Protein AF-A0A838HNN1-F1 (afdb_monomer)

Solvent-accessible surface area (backbone atoms only — not comparable to full-atom values): 10872 Å² total; per-residue (Å²): 133,60,73,71,60,55,55,50,58,37,52,76,68,73,47,54,69,66,61,51,51,54,50,59,73,65,53,73,76,80,83,63,81,79,74,49,72,67,56,38,53,53,33,47,74,72,73,37,69,73,83,66,78,64,89,65,55,69,67,56,55,51,50,52,51,53,50,56,58,68,49,31,35,44,51,61,58,50,13,63,74,69,76,46,59,46,69,61,48,53,56,26,51,43,76,86,73,20,40,46,71,47,32,62,44,88,68,82,71,82,41,55,36,25,58,42,63,43,59,78,67,54,40,56,79,36,69,64,47,20,52,53,54,54,52,37,68,58,37,73,83,54,57,50,69,58,53,50,45,63,34,61,45,62,29,79,93,55,81,55,37,19,54,56,56,42,48,69,76,67,63,46,55,70,60,53,50,56,50,34,39,75,72,66,44,30,133

Sequence (187 aa):
MRTVEFEKLVSERGIDLGELAEALERVPPRSAARLSDRERSVLRRMGIDPDGRSDVPVSAGIARRAQLEADCLSVNEVADLLGRDPSRIRQRLGGLQRSLLGWHRQAGAREWLLPRFQFDLGLHDAPEWARLLRALPHADDTSPAALVRWLTDPQTHLDGRSRAEVLVIDDELDALLAEAATFGMVP

Mean predicted aligned error: 12.1 Å

Secondary structure (DSSP, 8-state):
--HHHHHHHHHHTT--HHHHHHHHHHSPPP---PPPHHHHHHHHHTT--TT----S-HHHHHHHHHHHHHTEE-HHHHHHHHT--HHHHHHHHSSTT--S--EE-SSSS--EEEETHHHHTSGGG-HHHHHHHHHSPPGGGS-HHHHHHHHHS--GGGTT--HHHHHHHT--HHHHHHHHHHTT---

Radius of gyration: 19.41 Å; Cα contacts (8 Å, |Δi|>4): 172; chains: 1; bounding box: 45×44×43 Å

Foldseek 3Di:
DPPVVVVVVCVVVVHDPVVVVVVVVPPPPDDPDPDDPVRCVVCVVVVHHSVPPPPDDVVVVVVLVVVQQVQWDFLVRVCVVVVHDSVVSVVQLDDLQHQFAWAFDPDDDRTITGGNVCVVLVVSPDPLSSVLVSQFDRCHVDPVSVVVCQQAAQDVVVVRGGVVNCCSPPVCSVVVSVVCVVVVRGD

pLDDT: mean 82.59, std 13.67, range [43.97, 98.31]

Structure (mmCIF, N/CA/C/O backbone):
data_AF-A0A838HNN1-F1
#
_entry.id   AF-A0A838HNN1-F1
#
loop_
_atom_site.group_PDB
_atom_site.id
_atom_site.type_symbol
_atom_site.label_atom_id
_atom_site.label_alt_id
_atom_site.label_comp_id
_atom_site.label_asym_id
_atom_site.label_entity_id
_atom_site.label_seq_id
_atom_site.pdbx_PDB_ins_code
_atom_site.Cartn_x
_atom_site.Cartn_y
_atom_site.Cartn_z
_atom_site.occupancy
_atom_site.B_iso_or_equiv
_atom_site.auth_seq_id
_atom_site.auth_comp_id
_atom_site.auth_asym_id
_atom_site.auth_atom_id
_atom_site.pdbx_PDB_model_num
ATOM 1 N N . MET A 1 1 ? -14.145 2.580 -19.490 1.00 49.75 1 MET A N 1
ATOM 2 C CA . MET A 1 1 ? -14.813 3.883 -19.679 1.00 49.75 1 MET A CA 1
ATOM 3 C C . MET A 1 1 ? -14.820 4.176 -21.169 1.00 49.75 1 MET A C 1
ATOM 5 O O . MET A 1 1 ? -13.749 4.198 -21.766 1.00 49.75 1 MET A O 1
ATOM 9 N N . ARG A 1 2 ? -15.994 4.224 -21.806 1.00 47.25 2 ARG A N 1
ATOM 10 C CA . ARG A 1 2 ? -16.089 4.458 -23.261 1.00 47.25 2 ARG A CA 1
ATOM 11 C C . ARG A 1 2 ? -15.765 5.936 -23.523 1.00 47.25 2 ARG A C 1
ATOM 13 O O . ARG A 1 2 ? -16.169 6.767 -22.723 1.00 47.25 2 ARG A O 1
ATOM 20 N N . THR A 1 3 ? -15.063 6.262 -24.610 1.00 52.66 3 THR A N 1
ATOM 21 C CA . THR A 1 3 ? -14.608 7.625 -24.987 1.00 52.66 3 THR A CA 1
ATOM 22 C C . THR A 1 3 ? -15.692 8.703 -24.828 1.00 52.66 3 THR A C 1
ATOM 24 O O . THR A 1 3 ? -15.414 9.807 -24.374 1.00 52.66 3 THR A O 1
ATOM 27 N N . VAL A 1 4 ? -16.947 8.320 -25.070 1.00 54.91 4 VAL A N 1
ATOM 28 C CA . VAL A 1 4 ? -18.149 9.155 -24.946 1.00 54.91 4 VAL A CA 1
ATOM 29 C C . VAL A 1 4 ? -18.428 9.636 -23.509 1.00 54.91 4 VAL A C 1
ATOM 31 O O . VAL A 1 4 ? -18.935 10.736 -23.316 1.00 54.91 4 VAL A O 1
ATOM 34 N N . GLU A 1 5 ? -18.094 8.852 -22.477 1.00 63.22 5 GLU A N 1
ATOM 35 C CA . GLU A 1 5 ? -18.274 9.274 -21.075 1.00 63.22 5 GLU A CA 1
ATOM 36 C C . GLU A 1 5 ? -17.239 10.313 -20.647 1.00 63.22 5 GLU A C 1
ATOM 38 O O . GLU A 1 5 ? -17.551 11.199 -19.858 1.00 63.22 5 GLU A O 1
ATOM 43 N N . PHE A 1 6 ? -16.018 10.223 -21.178 1.00 60.75 6 PHE A N 1
ATOM 44 C CA . PHE A 1 6 ? -14.950 11.164 -20.856 1.00 60.75 6 PHE A CA 1
ATOM 45 C C . PHE A 1 6 ? -15.212 12.536 -21.485 1.00 60.75 6 PHE A C 1
ATOM 47 O O . PHE A 1 6 ? -15.120 13.546 -20.794 1.00 60.75 6 PHE A O 1
ATOM 54 N N . GLU A 1 7 ? -15.627 12.575 -22.756 1.00 62.94 7 GLU A N 1
ATOM 55 C CA . GLU A 1 7 ? -16.015 13.820 -23.436 1.00 62.94 7 GLU A CA 1
ATOM 56 C C . GLU A 1 7 ? -17.158 14.530 -22.710 1.00 62.94 7 GLU A C 1
ATOM 58 O O . GLU A 1 7 ? -17.098 15.737 -22.477 1.00 62.94 7 GLU A O 1
ATOM 63 N N . LYS A 1 8 ? -18.167 13.770 -22.269 1.00 68.38 8 LYS A N 1
ATOM 64 C CA . LYS A 1 8 ? -19.297 14.321 -21.521 1.00 68.38 8 LYS A CA 1
ATOM 65 C C . LYS A 1 8 ? -18.856 14.947 -20.193 1.00 68.38 8 LYS A C 1
ATOM 67 O O . LYS A 1 8 ? -19.265 16.058 -19.876 1.00 68.38 8 LYS A O 1
ATOM 72 N N . LEU A 1 9 ? -17.979 14.269 -19.454 1.00 65.00 9 LEU A N 1
ATOM 73 C CA . LEU A 1 9 ? -17.514 14.697 -18.131 1.00 65.00 9 LEU A CA 1
ATOM 74 C C . LEU A 1 9 ? -16.592 15.927 -18.197 1.00 65.00 9 LEU A C 1
ATOM 76 O O . LEU A 1 9 ? -16.614 16.774 -17.304 1.00 65.00 9 LEU A O 1
ATOM 80 N N . VAL A 1 10 ? -15.810 16.046 -19.272 1.00 65.75 10 VAL A N 1
ATOM 81 C CA . VAL A 1 10 ? -14.956 17.211 -19.546 1.00 65.75 10 VAL A CA 1
ATOM 82 C C . VAL A 1 10 ? -15.802 18.418 -19.973 1.00 65.75 10 VAL A C 1
ATOM 84 O O . VAL A 1 10 ? -15.614 19.517 -19.446 1.00 65.75 10 VAL A O 1
ATOM 87 N N . SER A 1 11 ? -16.816 18.196 -20.815 1.00 69.62 11 SER A N 1
ATOM 88 C CA . SER A 1 11 ? -17.744 19.246 -21.247 1.00 69.62 11 SER A CA 1
ATOM 89 C C . SER A 1 11 ? -18.625 19.767 -20.100 1.00 69.62 11 SER A C 1
ATOM 91 O O . SER A 1 11 ? -18.821 20.974 -19.979 1.00 69.62 11 SER A O 1
ATOM 93 N N . GLU A 1 12 ? -19.101 18.892 -19.205 1.00 77.81 12 GLU A N 1
ATOM 94 C CA . GLU A 1 12 ? -19.878 19.263 -18.006 1.00 77.81 12 GLU A CA 1
ATOM 95 C C . GLU A 1 12 ? -19.076 20.121 -17.011 1.00 77.81 12 GLU A C 1
ATOM 97 O O . GLU A 1 12 ? -19.650 20.885 -16.234 1.00 77.81 12 GLU A O 1
ATOM 102 N N . ARG A 1 13 ? -17.743 20.020 -17.038 1.00 74.06 13 ARG A N 1
ATOM 103 C CA . ARG A 1 13 ? -16.825 20.821 -16.215 1.00 74.06 13 ARG A CA 1
ATOM 104 C C . ARG A 1 13 ? -16.434 22.149 -16.875 1.00 74.06 13 ARG A C 1
ATOM 106 O O . ARG A 1 13 ? -15.673 22.899 -16.270 1.00 74.06 13 ARG A O 1
ATOM 113 N N . GLY A 1 14 ? -16.939 22.435 -18.081 1.00 76.19 14 GLY A N 1
ATOM 114 C CA . GLY A 1 14 ? -16.612 23.640 -18.848 1.00 76.19 14 GLY A CA 1
ATOM 115 C C . GLY A 1 14 ? -15.161 23.688 -19.329 1.00 76.19 14 GLY A C 1
ATOM 116 O O . GLY A 1 14 ? -14.639 24.772 -19.566 1.00 76.19 14 GLY A O 1
ATOM 117 N N . ILE A 1 15 ? -14.496 22.534 -19.417 1.00 71.31 15 ILE A N 1
ATOM 118 C CA . ILE A 1 15 ? -13.106 22.431 -19.859 1.00 71.31 15 ILE A CA 1
ATOM 119 C C . ILE A 1 15 ? -13.126 22.110 -21.353 1.00 71.31 15 ILE A C 1
ATOM 121 O O . ILE A 1 15 ? -13.696 21.100 -21.761 1.00 71.31 15 ILE A O 1
ATOM 125 N N . ASP A 1 16 ? -12.508 22.959 -22.169 1.00 81.38 16 ASP A N 1
ATOM 126 C CA . ASP A 1 16 ? -12.320 22.678 -23.589 1.00 81.38 16 ASP A CA 1
ATOM 127 C C . ASP A 1 16 ? -11.203 21.635 -23.774 1.00 81.38 16 ASP A C 1
ATOM 129 O O . ASP A 1 16 ? -10.108 21.758 -23.221 1.00 81.38 16 ASP A O 1
ATOM 133 N N . LEU A 1 17 ? -11.490 20.566 -24.523 1.00 67.12 17 LEU A N 1
ATOM 134 C CA . LEU A 1 17 ? -10.541 19.468 -24.745 1.00 67.12 17 LEU A CA 1
ATOM 135 C C . LEU A 1 17 ? -9.323 19.905 -25.571 1.00 67.12 17 LEU A C 1
ATOM 137 O O . LEU A 1 17 ? -8.238 19.355 -25.374 1.00 67.12 17 LEU A O 1
ATOM 141 N N . GLY A 1 18 ? -9.492 20.880 -26.466 1.00 70.25 18 GLY A N 1
ATOM 142 C CA . GLY A 1 18 ? -8.410 21.471 -27.246 1.00 70.25 18 GLY A CA 1
ATOM 143 C C . GLY A 1 18 ? -7.497 22.330 -26.376 1.00 70.25 18 GLY A C 1
ATOM 144 O O . GLY A 1 18 ? -6.283 22.137 -26.393 1.00 70.25 18 GLY A O 1
ATOM 145 N N . GLU A 1 19 ? -8.065 23.198 -25.536 1.00 69.38 19 GLU A N 1
ATOM 146 C CA . GLU A 1 19 ? -7.290 23.993 -24.573 1.00 69.38 19 GLU A CA 1
ATOM 147 C C . GLU A 1 19 ? -6.585 23.118 -23.534 1.00 69.38 19 GLU A C 1
ATOM 149 O O . GLU A 1 19 ? -5.447 23.400 -23.162 1.00 69.38 19 GLU A O 1
ATOM 154 N N . LEU A 1 20 ? -7.219 22.032 -23.078 1.00 70.00 20 LEU A N 1
ATOM 155 C CA . LEU A 1 20 ? -6.603 21.087 -22.147 1.00 70.00 20 LEU A CA 1
ATOM 156 C C . LEU A 1 20 ? -5.414 20.359 -22.785 1.00 70.00 20 LEU A C 1
ATOM 158 O O . LEU A 1 20 ? -4.383 20.192 -22.132 1.00 70.00 20 LEU A O 1
ATOM 162 N N . ALA A 1 21 ? -5.539 19.940 -24.047 1.00 69.81 21 ALA A N 1
ATOM 163 C CA . ALA A 1 21 ? -4.444 19.321 -24.787 1.00 69.81 21 ALA A CA 1
ATOM 164 C C . ALA A 1 21 ? -3.280 20.305 -24.982 1.00 69.81 21 ALA A C 1
ATOM 166 O O . ALA A 1 21 ? -2.143 19.976 -24.642 1.00 69.81 21 ALA A O 1
ATOM 167 N N . GLU A 1 22 ? -3.562 21.539 -25.413 1.00 69.75 22 GLU A N 1
ATOM 168 C CA . GLU A 1 22 ? -2.542 22.588 -25.536 1.00 69.75 22 GLU A CA 1
ATOM 169 C C . GLU A 1 22 ? -1.889 22.933 -24.192 1.00 69.75 22 GLU A C 1
ATOM 171 O O . GLU A 1 22 ? -0.681 23.167 -24.119 1.00 69.75 22 GLU A O 1
ATOM 176 N N . ALA A 1 23 ? -2.668 22.974 -23.110 1.00 71.44 23 ALA A N 1
ATOM 177 C CA . ALA A 1 23 ? -2.150 23.238 -21.776 1.00 71.44 23 ALA A CA 1
ATOM 178 C C . ALA A 1 23 ? -1.203 22.122 -21.324 1.00 71.44 23 ALA A C 1
ATOM 180 O O . ALA A 1 23 ? -0.127 22.424 -20.813 1.00 71.44 23 ALA A O 1
ATOM 181 N N . LEU A 1 24 ? -1.562 20.853 -21.555 1.00 69.50 24 LEU A N 1
ATOM 182 C CA . LEU A 1 24 ? -0.729 19.693 -21.224 1.00 69.50 24 LEU A CA 1
ATOM 183 C C . LEU A 1 24 ? 0.568 19.650 -22.042 1.00 69.50 24 LEU A C 1
ATOM 185 O O . LEU A 1 24 ? 1.613 19.330 -21.479 1.00 69.50 24 LEU A O 1
ATOM 189 N N . GLU A 1 25 ? 0.535 20.027 -23.321 1.00 68.25 25 GLU A N 1
ATOM 190 C CA . GLU A 1 25 ? 1.741 20.141 -24.157 1.00 68.25 25 GLU A CA 1
ATOM 191 C C . GLU A 1 25 ? 2.688 21.260 -23.695 1.00 68.25 25 GLU A C 1
ATOM 193 O O . GLU A 1 25 ? 3.903 21.176 -23.888 1.00 68.25 25 GLU A O 1
ATOM 198 N N . ARG A 1 26 ? 2.149 22.304 -23.053 1.00 65.25 26 ARG A N 1
ATOM 199 C CA . ARG A 1 26 ? 2.921 23.436 -22.519 1.00 65.25 26 ARG A CA 1
ATOM 200 C C . ARG A 1 26 ? 3.463 23.203 -21.110 1.00 65.25 26 ARG A C 1
ATOM 202 O O . ARG A 1 26 ? 4.305 23.990 -20.676 1.00 65.25 26 ARG A O 1
ATOM 209 N N . VAL A 1 27 ? 3.021 22.167 -20.388 1.00 59.75 27 VAL A N 1
ATOM 210 C CA . VAL A 1 27 ? 3.594 21.830 -19.076 1.00 59.75 27 VAL A CA 1
ATOM 211 C C . VAL A 1 27 ? 4.997 21.257 -19.298 1.00 59.75 27 VAL A C 1
ATOM 213 O O . VAL A 1 27 ? 5.125 20.151 -19.828 1.00 59.75 27 VAL A O 1
ATOM 216 N N . PRO A 1 28 ? 6.075 21.958 -18.896 1.00 49.16 28 PRO A N 1
ATOM 217 C CA . PRO A 1 28 ? 7.411 21.408 -19.036 1.00 49.16 28 PRO A CA 1
ATOM 218 C C . PRO A 1 28 ? 7.510 20.135 -18.183 1.00 49.16 28 PRO A C 1
ATOM 220 O O . PRO A 1 28 ? 7.084 20.149 -17.021 1.00 49.16 28 PRO A O 1
ATOM 223 N N . PRO A 1 29 ? 8.077 19.034 -18.710 1.00 53.88 29 PRO A N 1
ATOM 224 C CA . PRO A 1 29 ? 8.292 17.842 -17.908 1.00 53.88 29 PRO A CA 1
ATOM 225 C C . PRO A 1 29 ? 9.132 18.224 -16.687 1.00 53.88 29 PRO A C 1
ATOM 227 O O . PRO A 1 29 ? 10.173 18.877 -16.808 1.00 53.88 29 PRO A O 1
ATOM 230 N N . ARG A 1 30 ? 8.646 17.853 -15.497 1.00 46.94 30 ARG A N 1
ATOM 231 C CA . ARG A 1 30 ? 9.324 18.111 -14.222 1.00 46.94 30 ARG A CA 1
ATOM 232 C C . ARG A 1 30 ? 10.746 17.563 -14.341 1.00 46.94 30 ARG A C 1
ATOM 234 O O . ARG A 1 30 ? 10.915 16.381 -14.631 1.00 46.94 30 ARG A O 1
ATOM 241 N N . SER A 1 31 ? 11.756 18.423 -14.193 1.00 43.97 31 SER A N 1
ATOM 242 C CA . SER A 1 31 ? 13.146 18.065 -14.485 1.00 43.97 31 SER A CA 1
ATOM 243 C C . SER A 1 31 ? 13.690 17.075 -13.450 1.00 43.97 31 SER A C 1
ATOM 245 O O . SER A 1 31 ? 14.358 17.460 -12.491 1.00 43.97 31 SER A O 1
ATOM 247 N N . ALA A 1 32 ? 13.434 15.785 -13.650 1.00 47.44 32 ALA A N 1
ATOM 248 C CA . ALA A 1 32 ? 14.408 14.775 -13.271 1.00 47.44 32 ALA A CA 1
ATOM 249 C C . ALA A 1 32 ? 15.689 15.085 -14.063 1.00 47.44 32 ALA A C 1
ATOM 251 O O . ALA A 1 32 ? 15.605 15.503 -15.223 1.00 47.44 32 ALA A O 1
ATOM 252 N N . ALA A 1 33 ? 16.858 14.984 -13.428 1.00 53.16 33 ALA A N 1
ATOM 253 C CA . ALA A 1 33 ? 18.143 15.253 -14.067 1.00 53.16 33 ALA A CA 1
ATOM 254 C C . ALA A 1 33 ? 18.176 14.624 -15.472 1.00 53.16 33 ALA A C 1
ATOM 256 O O . ALA A 1 33 ? 17.851 13.448 -15.638 1.00 53.16 33 ALA A O 1
ATOM 257 N N . ARG A 1 34 ? 18.477 15.429 -16.501 1.00 65.56 34 ARG A N 1
ATOM 258 C CA . ARG A 1 34 ? 18.492 14.939 -17.884 1.00 65.56 34 ARG A CA 1
ATOM 259 C C . ARG A 1 34 ? 19.525 13.820 -17.970 1.00 65.56 34 ARG A C 1
ATOM 261 O O . ARG A 1 34 ? 20.707 14.084 -17.778 1.00 65.56 34 ARG A O 1
ATOM 268 N N . LEU A 1 35 ? 19.064 12.610 -18.278 1.00 71.94 35 LEU A N 1
ATOM 269 C CA . LEU A 1 35 ? 19.927 11.463 -18.546 1.00 71.94 35 LEU A CA 1
ATOM 270 C C . LEU A 1 35 ? 21.004 11.862 -19.565 1.00 71.94 35 LEU A C 1
ATOM 272 O O . LEU A 1 35 ? 20.708 12.497 -20.584 1.00 71.94 35 LEU A O 1
ATOM 276 N N . SER A 1 36 ? 22.247 11.491 -19.287 1.00 81.00 36 SER A N 1
ATOM 277 C CA . SER A 1 36 ? 23.351 11.569 -20.237 1.00 81.00 36 SER A CA 1
ATOM 278 C C . SER A 1 36 ? 23.125 10.603 -21.403 1.00 81.00 36 SER A C 1
ATOM 280 O O . SER A 1 36 ? 22.405 9.607 -21.291 1.00 81.00 36 SER A O 1
ATOM 282 N N . ASP A 1 37 ? 23.782 10.842 -22.536 1.00 80.31 37 ASP A N 1
ATOM 283 C CA . ASP A 1 37 ? 23.651 9.966 -23.711 1.00 80.31 37 ASP A CA 1
ATOM 284 C C . ASP A 1 37 ? 24.131 8.538 -23.434 1.00 80.31 37 ASP A C 1
ATOM 286 O O . ASP A 1 37 ? 23.604 7.568 -23.987 1.00 80.31 37 ASP A O 1
ATOM 290 N N . ARG A 1 38 ? 25.082 8.394 -22.504 1.00 75.06 38 ARG A N 1
ATOM 291 C CA . ARG A 1 38 ? 25.539 7.095 -22.014 1.00 75.06 38 ARG A CA 1
ATOM 292 C C . ARG A 1 38 ? 24.432 6.361 -21.256 1.00 75.06 38 ARG A C 1
ATOM 294 O O . ARG A 1 38 ? 24.201 5.188 -21.543 1.00 75.06 38 ARG A O 1
ATOM 301 N N . GLU A 1 39 ? 23.740 7.032 -20.338 1.00 77.44 39 GLU A N 1
ATOM 302 C CA . GLU A 1 39 ? 22.622 6.451 -19.578 1.00 77.44 39 GLU A CA 1
ATOM 303 C C . GLU A 1 39 ? 21.451 6.093 -20.499 1.00 77.44 39 GLU A C 1
ATOM 305 O O . GLU A 1 39 ? 20.929 4.982 -20.419 1.00 77.44 39 GLU A O 1
ATOM 310 N N . ARG A 1 40 ? 21.114 6.962 -21.465 1.00 83.81 40 ARG A N 1
ATOM 311 C CA . ARG A 1 40 ? 20.104 6.660 -22.496 1.00 83.81 40 ARG A CA 1
ATOM 312 C C . ARG A 1 40 ? 20.448 5.404 -23.296 1.00 83.81 40 ARG A C 1
ATOM 314 O O . ARG A 1 40 ? 19.590 4.554 -23.511 1.00 83.81 40 ARG A O 1
ATOM 321 N N . SER A 1 41 ? 21.701 5.272 -23.736 1.00 76.19 41 SER A N 1
ATOM 322 C CA . SER A 1 41 ? 22.178 4.094 -24.476 1.00 76.19 41 SER A CA 1
ATOM 323 C C . SER A 1 41 ? 22.065 2.811 -23.647 1.00 76.19 41 SER A C 1
ATOM 325 O O . SER A 1 41 ? 21.692 1.763 -24.174 1.00 76.19 41 SER A O 1
ATOM 327 N N . VAL A 1 42 ? 22.399 2.881 -22.356 1.00 83.94 42 VAL A N 1
ATOM 328 C CA . VAL A 1 42 ? 22.310 1.739 -21.437 1.00 83.94 42 VAL A CA 1
ATOM 329 C C . VAL A 1 42 ? 20.854 1.309 -21.254 1.00 83.94 42 VAL A C 1
ATOM 331 O O . VAL A 1 42 ? 20.554 0.131 -21.433 1.00 83.94 42 VAL A O 1
ATOM 334 N N . LEU A 1 43 ? 19.942 2.253 -21.012 1.00 78.81 43 LEU A N 1
ATOM 335 C CA . LEU A 1 43 ? 18.509 1.974 -20.883 1.00 78.81 43 LEU A CA 1
ATOM 336 C C . LEU A 1 43 ? 17.925 1.351 -22.158 1.00 78.81 43 LEU A C 1
ATOM 338 O O . LEU A 1 43 ? 17.313 0.288 -22.080 1.00 78.81 43 LEU A O 1
ATOM 342 N N . ARG A 1 44 ? 18.221 1.913 -23.340 1.00 81.50 44 ARG A N 1
ATOM 343 C CA . ARG A 1 44 ? 17.766 1.350 -24.627 1.00 81.50 44 ARG A CA 1
ATOM 344 C C . ARG A 1 44 ? 18.263 -0.076 -24.849 1.00 81.50 44 ARG A C 1
ATOM 346 O O . ARG A 1 44 ? 17.520 -0.916 -25.344 1.00 81.50 44 ARG A O 1
ATOM 353 N N . ARG A 1 45 ? 19.506 -0.373 -24.459 1.00 72.75 45 ARG A N 1
ATOM 354 C CA . ARG A 1 45 ? 20.076 -1.729 -24.550 1.00 72.75 45 ARG A CA 1
ATOM 355 C C . ARG A 1 45 ? 19.365 -2.726 -23.636 1.00 72.75 45 ARG A C 1
ATOM 357 O O . ARG A 1 45 ? 19.306 -3.903 -23.963 1.00 72.75 45 ARG A O 1
ATOM 364 N N . MET A 1 46 ? 18.824 -2.247 -22.520 1.00 69.31 46 MET A N 1
ATOM 365 C CA . MET A 1 46 ? 17.990 -3.024 -21.601 1.00 69.31 46 MET A CA 1
ATOM 366 C C . MET A 1 46 ? 16.508 -3.035 -22.013 1.00 69.31 46 MET A C 1
ATOM 368 O O . MET A 1 46 ? 15.675 -3.535 -21.266 1.00 69.31 46 MET A O 1
ATOM 372 N N . GLY A 1 47 ? 16.167 -2.492 -23.189 1.00 62.34 47 GLY A N 1
ATOM 373 C CA . GLY A 1 47 ? 14.791 -2.417 -23.684 1.00 62.34 47 GLY A CA 1
ATOM 374 C C . GLY A 1 47 ? 13.923 -1.374 -22.974 1.00 62.34 47 GLY A C 1
ATOM 375 O O . GLY A 1 47 ? 12.707 -1.391 -23.131 1.00 62.34 47 GLY A O 1
ATOM 376 N N . ILE A 1 48 ? 14.524 -0.474 -22.194 1.00 68.25 48 ILE A N 1
ATOM 377 C CA . ILE A 1 48 ? 13.832 0.608 -21.491 1.00 68.25 48 ILE A CA 1
ATOM 378 C C . ILE A 1 48 ? 13.903 1.861 -22.365 1.00 68.25 48 ILE A C 1
ATOM 380 O O . ILE A 1 48 ? 15.001 2.307 -22.701 1.00 68.25 48 ILE A O 1
ATOM 384 N N . ASP A 1 49 ? 12.754 2.441 -22.721 1.00 74.94 49 ASP A N 1
ATOM 385 C CA . ASP A 1 49 ? 12.710 3.714 -23.445 1.00 74.94 49 ASP A CA 1
ATOM 386 C C . ASP A 1 49 ? 13.064 4.885 -22.504 1.00 74.94 49 ASP A C 1
ATOM 388 O O . ASP A 1 49 ? 12.270 5.225 -21.622 1.00 74.94 49 ASP A O 1
ATOM 392 N N . PRO A 1 50 ? 14.242 5.523 -22.662 1.00 67.12 50 PRO A N 1
ATOM 393 C CA . PRO A 1 50 ? 14.667 6.618 -21.795 1.00 67.12 50 PRO A CA 1
ATOM 394 C C . PRO A 1 50 ? 13.884 7.913 -22.034 1.00 67.12 50 PRO A C 1
ATOM 396 O O . PRO A 1 50 ? 13.980 8.833 -21.223 1.00 67.12 50 PRO A O 1
ATOM 399 N N . ASP A 1 51 ? 13.149 8.003 -23.143 1.00 70.06 51 ASP A N 1
ATOM 400 C CA . ASP A 1 51 ? 12.378 9.183 -23.520 1.00 70.06 51 ASP A CA 1
ATOM 401 C C . ASP A 1 51 ? 10.917 9.087 -23.029 1.00 70.06 51 ASP A C 1
ATOM 403 O O . ASP A 1 51 ? 10.135 10.023 -23.205 1.00 70.06 51 ASP A O 1
ATOM 407 N N . GLY A 1 52 ? 10.565 7.985 -22.349 1.00 58.78 52 GLY A N 1
ATOM 408 C CA . GLY A 1 52 ? 9.294 7.810 -21.647 1.00 58.78 52 GLY A CA 1
ATOM 409 C C . GLY A 1 52 ? 8.071 7.820 -22.561 1.00 58.78 52 GLY A C 1
ATOM 410 O O . GLY A 1 52 ? 6.957 8.052 -22.080 1.00 58.78 52 GLY A O 1
ATOM 411 N N . ARG A 1 53 ? 8.248 7.581 -23.868 1.00 57.97 53 ARG A N 1
ATOM 412 C CA . ARG A 1 53 ? 7.134 7.433 -24.800 1.00 57.97 53 ARG A CA 1
ATOM 413 C C . ARG A 1 53 ? 6.502 6.080 -24.544 1.00 57.97 53 ARG A C 1
ATOM 415 O O . ARG A 1 53 ? 6.902 5.040 -25.048 1.00 57.97 53 ARG A O 1
ATOM 422 N N . SER A 1 54 ? 5.492 6.116 -23.695 1.00 58.66 54 SER A N 1
ATOM 423 C CA . SER A 1 54 ? 4.617 4.983 -23.491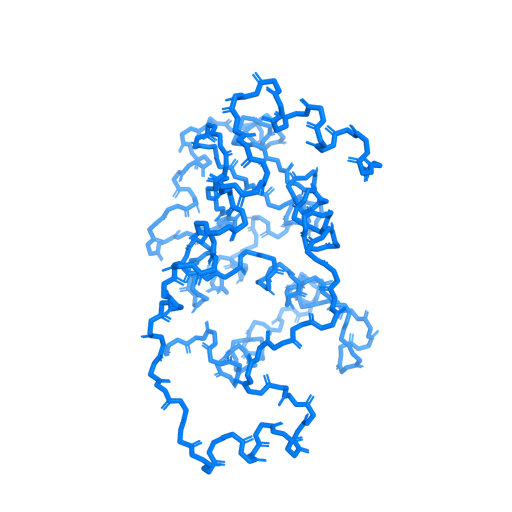 1.00 58.66 54 SER A CA 1
ATOM 424 C C . SER A 1 54 ? 3.721 4.823 -24.719 1.00 58.66 54 SER A C 1
ATOM 426 O O . SER A 1 54 ? 2.824 5.636 -24.931 1.00 58.66 54 SER A O 1
ATOM 428 N N . ASP A 1 55 ? 3.902 3.734 -25.467 1.00 62.84 55 ASP A N 1
ATOM 429 C CA . ASP A 1 55 ? 2.939 3.281 -26.486 1.00 62.84 55 ASP A CA 1
ATOM 430 C C . ASP A 1 55 ? 1.593 2.863 -25.860 1.00 62.84 55 ASP A C 1
ATOM 432 O O . ASP A 1 55 ? 0.598 2.649 -26.553 1.00 62.84 55 ASP A O 1
ATOM 436 N N . VAL A 1 56 ? 1.546 2.741 -24.526 1.00 60.28 56 VAL A N 1
ATOM 437 C CA . VAL A 1 56 ? 0.323 2.459 -23.775 1.00 60.28 56 VAL A CA 1
ATOM 438 C C . VAL A 1 56 ? -0.564 3.710 -23.772 1.00 60.28 56 VAL A C 1
ATOM 440 O O . VAL A 1 56 ? -0.133 4.751 -23.266 1.00 60.28 56 VAL A O 1
ATOM 443 N N . PRO A 1 57 ? -1.813 3.621 -24.269 1.00 70.12 57 PRO A N 1
ATOM 444 C CA . PRO A 1 57 ? -2.738 4.746 -24.271 1.00 70.12 57 PRO A CA 1
ATOM 445 C C . PRO A 1 57 ? -2.957 5.319 -22.866 1.00 70.12 57 PRO A C 1
ATOM 447 O O . PRO A 1 57 ? -3.106 4.571 -21.898 1.00 70.12 57 PRO A O 1
ATOM 450 N N . VAL A 1 58 ? -3.090 6.645 -22.756 1.00 71.06 58 VAL A N 1
ATOM 451 C CA . VAL A 1 58 ? -3.404 7.341 -21.489 1.00 71.06 58 VAL A CA 1
ATOM 452 C C . VAL A 1 58 ? -4.635 6.737 -20.798 1.00 71.06 58 VAL A C 1
ATOM 454 O O . VAL A 1 58 ? -4.662 6.581 -19.577 1.00 71.06 58 VAL A O 1
ATOM 457 N N . SER A 1 59 ? -5.631 6.313 -21.581 1.00 70.88 59 SER A N 1
ATOM 458 C CA . SER A 1 59 ? -6.842 5.646 -21.093 1.00 70.88 59 SER A CA 1
ATOM 459 C C . SER A 1 59 ? -6.561 4.354 -20.319 1.00 70.88 59 SER A C 1
ATOM 461 O O . SER A 1 59 ? -7.254 4.071 -19.342 1.00 70.88 59 SER A O 1
ATOM 463 N N . ALA A 1 60 ? -5.528 3.594 -20.689 1.00 71.69 60 ALA A N 1
ATOM 464 C CA . ALA A 1 60 ? -5.122 2.400 -19.956 1.00 71.69 60 ALA A CA 1
ATOM 465 C C . ALA A 1 60 ? -4.453 2.757 -18.617 1.00 71.69 60 ALA A C 1
ATOM 467 O O . ALA A 1 60 ? -4.684 2.074 -17.619 1.00 71.69 60 ALA A O 1
ATOM 468 N N . GLY A 1 61 ? -3.705 3.864 -18.555 1.00 72.50 61 GLY A N 1
ATOM 469 C CA . GLY A 1 61 ? -3.190 4.413 -17.297 1.00 72.50 61 GLY A CA 1
ATOM 470 C C . GLY A 1 61 ? -4.313 4.838 -16.343 1.00 72.50 61 GLY A C 1
ATOM 471 O O . GLY A 1 61 ? -4.299 4.466 -15.169 1.00 72.50 61 GLY A O 1
ATOM 472 N N . ILE A 1 62 ? -5.329 5.537 -16.862 1.00 77.81 62 ILE A N 1
ATOM 473 C CA . ILE A 1 62 ? -6.532 5.927 -16.105 1.00 77.81 62 ILE A CA 1
ATOM 474 C C . ILE A 1 62 ? -7.282 4.690 -15.601 1.00 77.81 62 ILE A C 1
ATOM 476 O O . ILE A 1 62 ? -7.640 4.627 -14.428 1.00 77.81 62 ILE A O 1
ATOM 480 N N . ALA A 1 63 ? -7.488 3.686 -16.458 1.00 79.62 63 ALA A N 1
ATOM 481 C CA . ALA A 1 63 ? -8.162 2.450 -16.070 1.00 79.62 63 ALA A CA 1
ATOM 482 C C . ALA A 1 63 ? -7.395 1.706 -14.965 1.00 79.62 63 ALA A C 1
ATOM 484 O O . ALA A 1 63 ? -7.997 1.268 -13.989 1.00 79.62 63 ALA A O 1
ATOM 485 N N . ARG A 1 64 ? -6.062 1.621 -15.070 1.00 79.81 64 ARG A N 1
ATOM 486 C CA . ARG A 1 64 ? -5.224 0.964 -14.057 1.00 79.81 64 ARG A CA 1
ATOM 487 C C . ARG A 1 64 ? -5.232 1.709 -12.725 1.00 79.81 64 ARG A C 1
ATOM 489 O O . ARG A 1 64 ? -5.268 1.081 -11.673 1.00 79.81 64 ARG A O 1
ATOM 496 N N . ARG A 1 65 ? -5.233 3.043 -12.769 1.00 83.25 65 ARG A N 1
ATOM 497 C CA . ARG A 1 65 ? -5.406 3.902 -11.593 1.00 83.25 65 ARG A CA 1
ATOM 498 C C . ARG A 1 65 ? -6.766 3.654 -10.935 1.00 83.25 65 ARG A C 1
ATOM 500 O O . ARG A 1 65 ? -6.806 3.439 -9.732 1.00 83.25 65 ARG A O 1
ATOM 507 N N . ALA A 1 66 ? -7.848 3.656 -11.711 1.00 86.62 66 ALA A N 1
ATOM 508 C CA . ALA A 1 66 ? -9.197 3.425 -11.198 1.00 86.62 66 ALA A CA 1
ATOM 509 C C . ALA A 1 66 ? -9.338 2.035 -10.562 1.00 86.62 66 ALA A C 1
ATOM 511 O O . ALA A 1 66 ? -9.912 1.924 -9.485 1.00 86.62 66 ALA A O 1
ATOM 512 N N . GLN A 1 67 ? -8.758 1.003 -11.185 1.00 89.19 67 GLN A N 1
ATOM 513 C CA . GLN A 1 67 ? -8.726 -0.346 -10.622 1.00 89.19 67 GLN A CA 1
ATOM 514 C C . GLN A 1 67 ? -7.979 -0.376 -9.284 1.00 89.19 67 GLN A C 1
ATOM 516 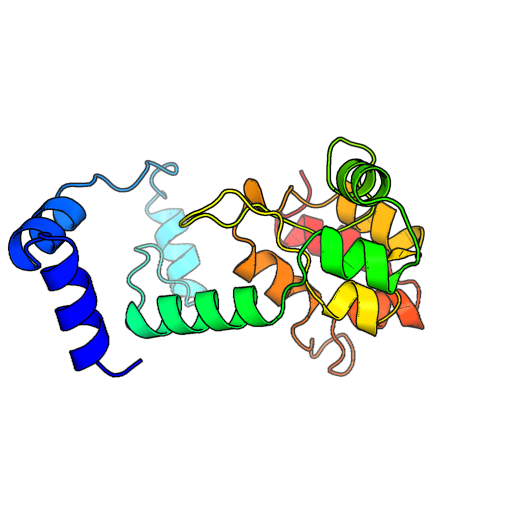O O . GLN A 1 67 ? -8.513 -0.866 -8.298 1.00 89.19 67 GLN A O 1
ATOM 521 N N . LEU A 1 68 ? -6.788 0.229 -9.221 1.00 90.88 68 LEU A N 1
ATOM 522 C CA . LEU A 1 68 ? -6.019 0.306 -7.979 1.00 90.88 68 LEU A CA 1
ATOM 523 C C . LEU A 1 68 ? -6.794 1.013 -6.858 1.00 90.88 68 LEU A C 1
ATOM 525 O O . LEU A 1 68 ? -6.739 0.580 -5.715 1.00 90.88 68 LEU A O 1
ATOM 529 N N . GLU A 1 69 ? -7.493 2.110 -7.164 1.00 92.62 69 GLU A N 1
ATOM 530 C CA . GLU A 1 69 ? -8.306 2.811 -6.165 1.00 92.62 69 GLU A CA 1
ATOM 531 C C . GLU A 1 69 ? -9.535 1.996 -5.734 1.00 92.62 69 GLU A C 1
ATOM 533 O O . GLU A 1 69 ? -9.916 2.075 -4.569 1.00 92.62 69 GLU A O 1
ATOM 538 N N . ALA A 1 70 ? -10.130 1.210 -6.636 1.00 92.62 70 ALA A N 1
ATOM 539 C CA . ALA A 1 70 ? -11.243 0.311 -6.324 1.00 92.62 70 ALA A CA 1
ATOM 540 C C . ALA A 1 70 ? -10.821 -0.866 -5.423 1.00 92.62 70 ALA A C 1
ATOM 542 O O . ALA A 1 70 ? -11.619 -1.338 -4.615 1.00 92.62 70 ALA A O 1
ATOM 543 N N . ASP A 1 71 ? -9.559 -1.291 -5.518 1.00 95.50 71 ASP A N 1
ATOM 544 C CA . ASP A 1 71 ? -8.966 -2.350 -4.693 1.00 95.50 71 ASP A CA 1
ATOM 545 C C . ASP A 1 71 ? -8.404 -1.826 -3.353 1.00 95.50 71 ASP A C 1
ATOM 547 O O . ASP A 1 71 ? -7.716 -2.542 -2.618 1.00 95.50 71 ASP A O 1
ATOM 551 N N . CYS A 1 72 ? -8.701 -0.572 -3.005 1.00 97.31 72 CYS A N 1
ATOM 552 C CA . CYS A 1 72 ? -8.355 0.035 -1.726 1.00 97.31 72 CYS A CA 1
ATOM 553 C C . CYS A 1 72 ? -9.570 0.144 -0.797 1.00 97.31 72 CYS A C 1
ATOM 555 O O . CYS A 1 72 ? -10.723 0.154 -1.220 1.00 97.31 72 CYS A O 1
ATOM 557 N N . LEU A 1 73 ? -9.280 0.257 0.494 1.00 98.06 73 LEU A N 1
ATOM 558 C CA . LEU A 1 73 ? -10.216 0.591 1.555 1.00 98.06 73 LEU A CA 1
ATOM 559 C C . LEU A 1 73 ? -9.909 1.995 2.085 1.00 98.06 73 LEU A C 1
ATOM 561 O O . LEU A 1 73 ? -8.753 2.430 2.123 1.00 98.06 73 LEU A O 1
ATOM 565 N N . SER A 1 74 ? -10.945 2.692 2.527 1.00 97.25 74 SER A N 1
ATOM 566 C CA . SER A 1 74 ? -10.841 3.919 3.309 1.00 97.25 74 SER A CA 1
ATOM 567 C C . SER A 1 74 ? -10.431 3.622 4.755 1.00 97.25 74 SER A C 1
ATOM 569 O O . SER A 1 74 ? -10.524 2.501 5.258 1.00 97.25 74 SER A O 1
ATOM 571 N N . VAL A 1 75 ? -10.020 4.663 5.481 1.00 97.62 75 VAL A N 1
ATOM 572 C CA . VAL A 1 75 ? -9.704 4.559 6.917 1.00 97.62 75 VAL A CA 1
ATOM 573 C C . VAL A 1 75 ? -10.888 4.050 7.741 1.00 97.62 75 VAL A C 1
ATOM 575 O O . VAL A 1 75 ? -10.668 3.312 8.696 1.00 97.62 75 VAL A O 1
ATOM 578 N N . ASN A 1 76 ? -12.115 4.453 7.402 1.00 97.56 76 ASN A N 1
ATOM 579 C CA . ASN A 1 76 ? -13.301 4.041 8.152 1.00 97.56 76 ASN A CA 1
ATOM 580 C C . ASN A 1 76 ? -13.627 2.568 7.887 1.00 97.56 76 ASN A C 1
ATOM 582 O O . ASN A 1 76 ? -13.849 1.828 8.834 1.00 97.56 76 ASN A O 1
ATOM 586 N N . GLU A 1 77 ? -13.540 2.115 6.634 1.00 98.31 77 GLU A N 1
ATOM 587 C CA . GLU A 1 77 ? -13.734 0.697 6.304 1.00 98.31 77 GLU A CA 1
ATOM 588 C C . GLU A 1 77 ? -12.700 -0.195 7.000 1.00 98.31 77 GLU A C 1
ATOM 590 O O . GLU A 1 77 ? -13.043 -1.255 7.512 1.00 98.31 77 GLU A O 1
ATOM 595 N N . VAL A 1 78 ? -11.439 0.243 7.080 1.00 98.25 78 VAL A N 1
ATOM 596 C CA . VAL A 1 78 ? -10.394 -0.491 7.813 1.00 98.25 78 VAL A CA 1
ATOM 597 C C . VAL A 1 78 ? -10.623 -0.449 9.324 1.00 98.25 78 VAL A C 1
ATOM 599 O O . VAL A 1 78 ? -10.375 -1.434 10.015 1.00 98.25 78 VAL A O 1
ATOM 602 N N . ALA A 1 79 ? -11.088 0.679 9.858 1.00 97.81 79 ALA A N 1
ATOM 603 C CA . ALA A 1 79 ? -11.437 0.811 11.269 1.00 97.81 79 ALA A CA 1
ATOM 604 C C . ALA A 1 79 ? -12.551 -0.174 11.657 1.00 97.81 79 ALA A C 1
ATOM 606 O O . ALA A 1 79 ? -12.396 -0.903 12.638 1.00 97.81 79 ALA A O 1
ATOM 607 N N . ASP A 1 80 ? -13.599 -0.261 10.839 1.00 98.12 80 ASP A N 1
ATOM 608 C CA . ASP A 1 80 ? -14.703 -1.202 11.019 1.00 98.12 80 ASP A CA 1
ATOM 609 C C . ASP A 1 80 ? -14.232 -2.654 10.863 1.00 98.12 80 ASP A C 1
ATOM 611 O O . ASP A 1 80 ? -14.519 -3.488 11.722 1.00 98.12 80 ASP A O 1
ATOM 615 N N . LEU A 1 81 ? -13.433 -2.944 9.827 1.00 97.50 81 LEU A N 1
ATOM 616 C CA . LEU A 1 81 ? -12.861 -4.271 9.572 1.00 97.50 81 LEU A CA 1
ATOM 617 C C . LEU A 1 81 ? -12.044 -4.793 10.763 1.00 97.50 81 LEU A C 1
ATOM 619 O O . LEU A 1 81 ? -12.120 -5.971 11.099 1.00 97.50 81 LEU A O 1
ATOM 623 N N . LEU A 1 82 ? -11.261 -3.920 11.401 1.00 96.19 82 LEU A N 1
ATOM 624 C CA . LEU A 1 82 ? -10.366 -4.288 12.501 1.00 96.19 82 LEU A CA 1
ATOM 625 C C . LEU A 1 82 ? -10.980 -4.066 13.894 1.00 96.19 82 LEU A C 1
ATOM 627 O O . LEU A 1 82 ? -10.321 -4.350 14.900 1.00 96.19 82 LEU A O 1
ATOM 631 N N . GLY A 1 83 ? -12.195 -3.514 13.983 1.00 96.56 83 GLY A N 1
ATOM 632 C CA . GLY A 1 83 ? -12.822 -3.124 15.250 1.00 96.56 83 GLY A CA 1
ATOM 633 C C . GLY A 1 83 ? -12.009 -2.079 16.028 1.00 96.56 83 GLY A C 1
ATOM 634 O O . GLY A 1 83 ? -11.847 -2.183 17.247 1.00 96.56 83 GLY A O 1
ATOM 635 N N . ARG A 1 84 ? -11.422 -1.098 15.332 1.00 95.81 84 ARG A N 1
ATOM 636 C CA . ARG A 1 84 ? -10.549 -0.057 15.904 1.00 95.81 84 ARG A CA 1
ATOM 637 C C . ARG A 1 84 ? -11.098 1.337 15.635 1.00 95.81 84 ARG A C 1
ATOM 639 O O . ARG A 1 84 ? -11.882 1.551 14.728 1.00 95.81 84 ARG A O 1
ATOM 646 N N . ASP A 1 85 ? -10.617 2.314 16.396 1.00 97.19 85 ASP A N 1
ATOM 647 C CA . ASP A 1 85 ? -10.936 3.717 16.134 1.00 97.19 85 ASP A CA 1
ATOM 648 C C . ASP A 1 85 ? -10.207 4.241 14.870 1.00 97.19 85 ASP A C 1
ATOM 650 O O . ASP A 1 85 ? -9.004 3.985 14.711 1.00 97.19 85 ASP A O 1
ATOM 654 N N . PRO A 1 86 ? -10.863 5.038 14.000 1.00 96.94 86 PRO A N 1
ATOM 655 C CA . PRO A 1 86 ? -10.243 5.634 12.813 1.00 96.94 86 PRO A CA 1
ATOM 656 C C . PRO A 1 86 ? -8.948 6.418 13.081 1.00 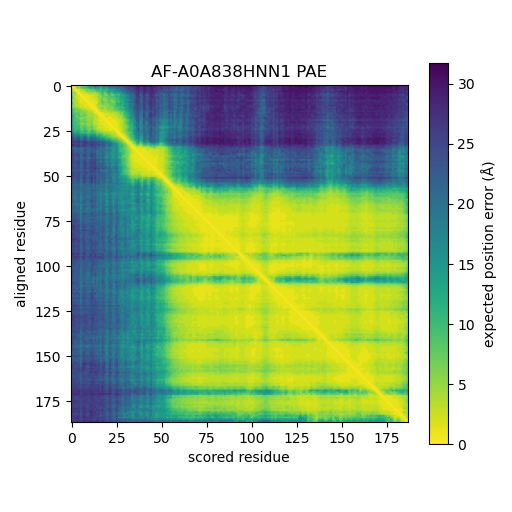96.94 86 PRO A C 1
ATOM 658 O O . PRO A 1 86 ? -8.053 6.460 12.234 1.00 96.94 86 PRO A O 1
ATOM 661 N N . SER A 1 87 ? -8.803 7.062 14.245 1.00 95.31 87 SER A N 1
ATOM 662 C CA . SER A 1 87 ? -7.567 7.764 14.620 1.00 95.31 87 SER A CA 1
ATOM 663 C C . SER A 1 87 ? -6.391 6.802 14.803 1.00 95.31 87 SER A C 1
ATOM 665 O O . SER A 1 87 ? -5.274 7.126 14.394 1.00 95.31 87 SER A O 1
ATOM 667 N N . ARG A 1 88 ? -6.636 5.592 15.327 1.00 94.69 88 ARG A N 1
ATOM 668 C CA . ARG A 1 88 ? -5.614 4.545 15.475 1.00 94.69 88 ARG A CA 1
ATOM 669 C C . ARG A 1 88 ? -5.140 4.041 14.119 1.00 94.69 88 ARG A C 1
ATOM 671 O O . ARG A 1 88 ? -3.944 3.830 13.948 1.00 94.69 88 ARG A O 1
ATOM 678 N N . ILE A 1 89 ? -6.041 3.918 13.144 1.00 96.88 89 ILE A N 1
ATOM 679 C CA . ILE A 1 89 ? -5.667 3.564 11.768 1.00 96.88 89 ILE A CA 1
ATOM 680 C C . ILE A 1 89 ? -4.777 4.654 11.158 1.00 96.88 89 ILE A C 1
ATOM 682 O O . ILE A 1 89 ? -3.698 4.353 10.653 1.00 96.88 89 ILE A O 1
ATOM 686 N N . ARG A 1 90 ? -5.154 5.936 11.286 1.00 94.81 90 ARG A N 1
ATOM 687 C CA . ARG A 1 90 ? -4.337 7.057 10.777 1.00 94.81 90 ARG A CA 1
ATOM 688 C C . ARG A 1 90 ? -2.941 7.111 11.400 1.00 94.81 90 ARG A C 1
ATOM 690 O O . ARG A 1 90 ? -1.975 7.377 10.690 1.00 94.81 90 ARG A O 1
ATOM 697 N N . GLN A 1 91 ? -2.814 6.814 12.694 1.00 94.25 91 GLN A N 1
ATOM 698 C CA . GLN A 1 91 ? -1.513 6.744 13.373 1.00 94.25 91 GLN A CA 1
ATOM 699 C C . GLN A 1 91 ? -0.586 5.677 12.774 1.00 94.25 91 GLN A C 1
ATOM 701 O O . GLN A 1 91 ? 0.624 5.872 12.764 1.00 94.25 91 GLN A O 1
ATOM 706 N N . ARG A 1 92 ? -1.134 4.576 12.244 1.00 95.81 92 ARG A N 1
ATOM 707 C CA . ARG A 1 92 ? -0.347 3.500 11.620 1.00 95.81 92 ARG A CA 1
ATOM 708 C C . ARG A 1 92 ? 0.106 3.813 10.189 1.00 95.81 92 ARG A C 1
ATOM 710 O O . ARG A 1 92 ? 1.000 3.130 9.697 1.00 95.81 92 ARG A O 1
ATOM 717 N N . LEU A 1 93 ? -0.484 4.814 9.533 1.00 94.38 93 LEU A N 1
ATOM 718 C CA . LEU A 1 93 ? -0.153 5.220 8.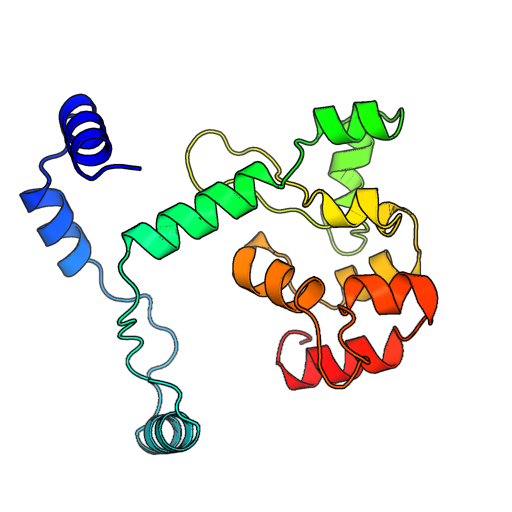157 1.00 94.38 93 LEU A CA 1
ATOM 719 C C . LEU A 1 93 ? 0.994 6.238 8.086 1.00 94.38 93 LEU A C 1
ATOM 721 O O . LEU A 1 93 ? 1.721 6.296 7.096 1.00 94.38 93 LEU A O 1
ATOM 725 N N . GLY A 1 94 ? 1.138 7.067 9.122 1.00 85.31 94 GLY A N 1
ATOM 726 C CA . GLY A 1 94 ? 2.059 8.201 9.130 1.00 85.31 94 GLY A CA 1
ATOM 727 C C . GLY A 1 94 ? 3.386 7.950 9.851 1.00 85.31 94 GLY A C 1
ATOM 728 O O . GLY A 1 94 ? 3.498 7.104 10.735 1.00 85.31 94 GLY A O 1
ATOM 729 N N . GLY A 1 95 ? 4.380 8.775 9.515 1.00 81.50 95 GLY A N 1
ATOM 730 C CA . GLY A 1 95 ? 5.640 8.898 10.251 1.00 81.50 95 GLY A CA 1
ATOM 731 C C . GLY A 1 95 ? 6.640 7.754 10.052 1.00 81.50 95 GLY A C 1
ATOM 732 O O . GLY A 1 95 ? 6.440 6.831 9.263 1.00 81.50 95 GLY A O 1
ATOM 733 N N . LEU A 1 96 ? 7.739 7.829 10.811 1.00 81.69 96 LEU A N 1
ATOM 734 C CA . LEU A 1 96 ? 8.843 6.860 10.765 1.00 81.69 96 LEU A CA 1
ATOM 735 C C . LEU A 1 96 ? 8.474 5.490 11.350 1.00 81.69 96 LEU A C 1
ATOM 737 O O . LEU A 1 96 ? 9.185 4.521 11.126 1.00 81.69 96 LEU A O 1
ATOM 741 N N . GLN A 1 97 ? 7.376 5.406 12.107 1.00 88.25 97 GLN A N 1
ATOM 742 C CA . GLN A 1 97 ? 6.903 4.180 12.759 1.00 88.25 97 GLN A CA 1
ATOM 743 C C . GLN A 1 97 ? 5.657 3.596 12.081 1.00 88.25 97 GLN A C 1
ATOM 745 O O . GLN A 1 97 ? 4.857 2.913 12.722 1.00 88.25 97 GLN A O 1
ATOM 750 N N . ARG A 1 98 ? 5.473 3.868 10.782 1.00 94.69 98 ARG A N 1
ATOM 751 C CA . ARG A 1 98 ? 4.334 3.331 10.035 1.00 94.69 98 ARG A CA 1
ATOM 752 C C . ARG A 1 98 ? 4.314 1.800 10.057 1.00 94.69 98 ARG A C 1
ATOM 754 O O . ARG A 1 98 ? 5.356 1.143 10.051 1.00 94.69 98 ARG A O 1
ATOM 761 N N . SER A 1 99 ? 3.105 1.256 10.091 1.00 95.88 99 SER A N 1
ATOM 762 C CA . SER A 1 99 ? 2.820 -0.186 10.093 1.00 95.88 99 SER A CA 1
ATOM 763 C C . SER A 1 99 ? 1.703 -0.581 9.128 1.00 95.88 99 SER A C 1
ATOM 765 O O . SER A 1 99 ? 1.439 -1.765 8.972 1.00 95.88 99 SER A O 1
ATOM 767 N N . LEU A 1 100 ? 1.064 0.387 8.465 1.00 97.31 100 LEU A N 1
ATOM 768 C CA . LEU A 1 100 ? 0.124 0.151 7.374 1.00 97.31 100 LEU A CA 1
ATOM 769 C C . LEU A 1 100 ? 0.598 0.863 6.111 1.00 97.31 100 LEU A C 1
ATOM 771 O O . LEU A 1 100 ? 1.177 1.952 6.173 1.00 97.31 100 LEU A O 1
ATOM 775 N N . LEU A 1 101 ? 0.315 0.249 4.966 1.00 97.00 101 LEU A N 1
ATOM 776 C CA . LEU A 1 101 ? 0.517 0.853 3.662 1.00 97.00 101 LEU A CA 1
ATOM 777 C C . LEU A 1 101 ? -0.721 1.663 3.289 1.00 97.00 101 LEU A C 1
ATOM 779 O O . LEU A 1 101 ? -1.844 1.156 3.307 1.00 97.00 101 LEU A O 1
ATOM 783 N N . GLY A 1 102 ? -0.504 2.906 2.886 1.00 96.25 102 GLY A N 1
ATOM 784 C CA . GLY A 1 102 ? -1.534 3.721 2.271 1.00 96.25 102 GLY A CA 1
ATOM 785 C C . GLY A 1 102 ? -0.960 4.997 1.682 1.00 96.25 102 GLY A C 1
ATOM 786 O O . GLY A 1 102 ? 0.208 5.331 1.892 1.00 96.25 102 GLY A O 1
ATOM 787 N N . TRP A 1 103 ? -1.795 5.692 0.926 1.00 94.81 103 TRP A N 1
ATOM 788 C CA . TRP A 1 103 ? -1.474 6.968 0.291 1.00 94.81 103 TRP A CA 1
ATOM 789 C C . TRP A 1 103 ? -2.724 7.829 0.178 1.00 94.81 103 TRP A C 1
ATOM 791 O O . TRP A 1 103 ? -3.848 7.349 0.344 1.00 94.81 103 TRP A O 1
ATOM 801 N N . HIS A 1 104 ? -2.544 9.101 -0.147 1.00 93.06 104 HIS A N 1
ATOM 802 C CA . HIS A 1 104 ? -3.663 9.985 -0.414 1.00 93.06 104 HIS A CA 1
ATOM 803 C C . HIS A 1 104 ? -4.148 9.838 -1.856 1.00 93.06 104 HIS A C 1
ATOM 805 O O . HIS A 1 104 ? -3.367 9.873 -2.818 1.00 93.06 104 HIS A O 1
ATOM 811 N N . ARG A 1 105 ? -5.470 9.744 -2.029 1.00 91.06 105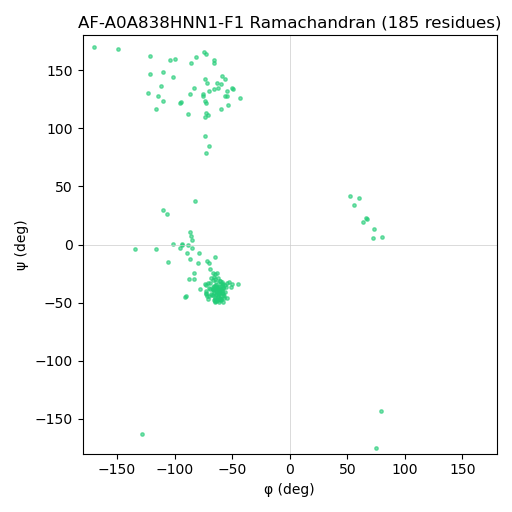 ARG A N 1
ATOM 812 C CA . ARG A 1 105 ? -6.099 9.926 -3.337 1.00 91.06 105 ARG A CA 1
ATOM 813 C C . ARG A 1 105 ? -5.655 11.277 -3.912 1.00 91.06 105 ARG A C 1
ATOM 815 O 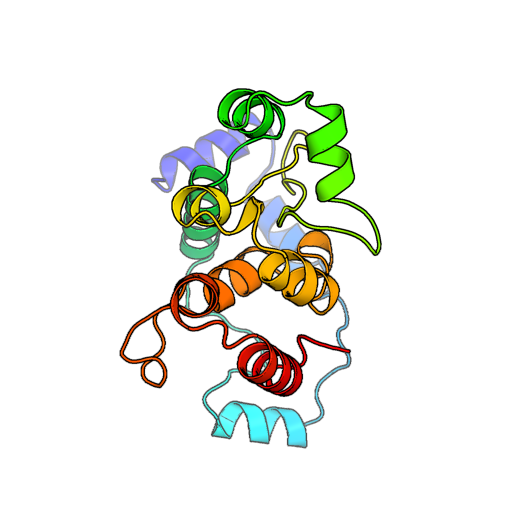O . ARG A 1 105 ? -5.745 12.307 -3.249 1.00 91.06 105 ARG A O 1
ATOM 822 N N . GLN A 1 106 ? -5.156 11.251 -5.147 1.00 80.94 106 GLN A N 1
ATOM 823 C CA . GLN A 1 106 ? -4.584 12.430 -5.806 1.00 80.94 106 GLN A CA 1
ATOM 824 C C . GLN A 1 106 ? -5.659 13.322 -6.445 1.00 80.94 106 GLN A C 1
ATOM 826 O O . GLN A 1 106 ? -5.444 14.516 -6.618 1.00 80.94 106 GLN A O 1
ATOM 831 N N . ALA A 1 107 ? -6.818 12.752 -6.787 1.00 77.75 107 ALA A N 1
ATOM 832 C CA . ALA A 1 107 ? -7.937 13.460 -7.398 1.00 77.75 107 ALA A CA 1
ATOM 833 C C . ALA A 1 107 ? -9.132 13.549 -6.435 1.00 77.75 107 ALA A C 1
ATOM 835 O O . ALA A 1 107 ? -9.509 12.561 -5.812 1.00 77.75 107 ALA A O 1
ATOM 836 N N . GLY A 1 108 ? -9.773 14.716 -6.348 1.00 77.94 108 GLY A N 1
ATOM 837 C CA . GLY A 1 108 ? -10.960 14.912 -5.508 1.00 77.94 108 GLY A CA 1
ATOM 838 C C . GLY A 1 108 ? -10.637 15.102 -4.023 1.00 77.94 108 GLY A C 1
ATOM 839 O O . GLY A 1 108 ? -9.669 15.777 -3.673 1.00 77.94 108 GLY A O 1
ATOM 840 N N . ALA A 1 109 ? -11.484 14.559 -3.142 1.00 77.50 109 ALA A N 1
ATOM 841 C CA . ALA A 1 109 ? -11.284 14.663 -1.700 1.00 77.50 109 ALA A CA 1
ATOM 842 C C . ALA A 1 109 ? -10.018 13.906 -1.276 1.00 77.50 109 ALA A C 1
ATOM 844 O O . ALA A 1 109 ? -9.798 12.763 -1.683 1.00 77.50 109 ALA A O 1
ATOM 845 N N . ARG A 1 110 ? -9.201 14.556 -0.440 1.00 84.00 110 ARG A N 1
ATOM 846 C CA . ARG A 1 110 ? -7.938 14.021 0.074 1.00 84.00 110 ARG A CA 1
ATOM 847 C C . ARG A 1 110 ? -8.213 12.930 1.114 1.00 84.00 110 ARG A C 1
ATOM 849 O O . ARG A 1 110 ? -8.164 13.158 2.319 1.00 84.00 110 ARG A O 1
ATOM 856 N N . GLU A 1 111 ? -8.547 11.753 0.611 1.00 92.62 111 GLU A N 1
ATOM 857 C CA . GLU A 1 111 ? -8.863 10.551 1.372 1.00 92.62 111 GLU A CA 1
ATOM 858 C C . GLU A 1 111 ? -7.669 9.593 1.380 1.00 92.62 111 GLU A C 1
ATOM 860 O O . GLU A 1 111 ? -6.937 9.486 0.394 1.00 92.62 111 GLU A O 1
ATOM 865 N N . TRP A 1 112 ? -7.473 8.898 2.499 1.00 95.69 112 TRP A N 1
ATOM 866 C CA . TRP A 1 112 ? -6.510 7.807 2.595 1.00 95.69 112 TRP A CA 1
ATOM 867 C C . TRP A 1 112 ? -7.043 6.563 1.893 1.00 95.69 112 TRP A C 1
ATOM 869 O O . TRP A 1 112 ? -8.142 6.105 2.195 1.00 95.69 112 TRP A O 1
ATOM 879 N N . LEU A 1 113 ? -6.219 5.998 1.020 1.00 97.00 113 LEU A N 1
ATOM 880 C CA . LEU A 1 113 ? -6.447 4.732 0.344 1.00 97.00 113 LEU A CA 1
ATOM 881 C C . LEU A 1 113 ? -5.465 3.701 0.893 1.00 97.00 113 LEU A C 1
ATOM 883 O O . LEU A 1 113 ? -4.252 3.922 0.862 1.00 97.00 113 LEU A O 1
ATOM 887 N N . LEU A 1 114 ? -5.994 2.593 1.403 1.00 97.88 114 LEU A N 1
ATOM 888 C CA . LEU A 1 114 ? -5.229 1.487 1.963 1.00 97.88 114 LEU A CA 1
ATOM 889 C C . LEU A 1 114 ? -5.473 0.239 1.103 1.00 97.88 114 LEU A C 1
ATOM 891 O O . LEU A 1 114 ? -6.608 -0.230 1.061 1.00 97.88 114 LEU A O 1
ATOM 895 N N . PRO A 1 115 ? -4.458 -0.325 0.428 1.00 97.56 115 PRO A N 1
ATOM 896 C CA . PRO A 1 115 ? -4.631 -1.524 -0.393 1.00 97.56 115 PRO A CA 1
ATOM 897 C C . PRO A 1 115 ? -5.256 -2.676 0.378 1.00 97.56 115 PRO A C 1
ATOM 899 O O . PRO A 1 115 ? -4.779 -3.001 1.468 1.00 97.56 115 PRO A O 1
ATOM 902 N N . ARG A 1 116 ? -6.275 -3.318 -0.201 1.00 98.00 116 ARG A N 1
ATOM 903 C CA . ARG A 1 116 ? -7.014 -4.399 0.458 1.00 98.00 116 ARG A CA 1
ATOM 904 C C . ARG A 1 116 ? -6.157 -5.636 0.735 1.00 98.00 116 ARG A C 1
ATOM 906 O O . ARG A 1 116 ? -6.286 -6.226 1.803 1.00 98.00 116 ARG A O 1
ATOM 913 N N . PHE A 1 117 ? -5.213 -5.955 -0.157 1.00 96.81 117 PHE A N 1
ATOM 914 C CA . PHE A 1 117 ? -4.376 -7.158 -0.049 1.00 96.81 117 PHE A CA 1
ATOM 915 C C . PHE A 1 117 ? -3.642 -7.277 1.299 1.00 96.81 117 PHE A C 1
ATOM 917 O O . PHE A 1 117 ? -3.447 -8.382 1.790 1.00 96.81 117 PHE A O 1
ATOM 924 N N . GLN A 1 118 ? -3.244 -6.159 1.929 1.00 97.31 118 GLN A N 1
ATOM 925 C CA . GLN A 1 118 ? -2.525 -6.200 3.212 1.00 97.31 118 GLN A CA 1
ATOM 926 C C . GLN A 1 118 ? -3.421 -6.669 4.375 1.00 97.31 118 GLN A C 1
ATOM 928 O O . GLN A 1 118 ? -2.933 -7.099 5.421 1.00 97.31 118 GLN A O 1
ATOM 933 N N . PHE A 1 119 ? -4.739 -6.562 4.207 1.00 97.19 119 PHE A N 1
ATOM 934 C CA . PHE A 1 119 ? -5.724 -7.067 5.153 1.00 97.19 119 PHE A CA 1
ATOM 935 C C . PHE A 1 119 ? -6.107 -8.503 4.806 1.00 97.19 119 PHE A C 1
ATOM 937 O O . PHE A 1 119 ? -6.079 -9.349 5.694 1.00 97.19 119 PHE A O 1
ATOM 944 N N . ASP A 1 120 ? -6.342 -8.789 3.521 1.00 95.25 120 ASP A N 1
ATOM 945 C CA . ASP A 1 120 ? -6.695 -10.129 3.032 1.00 95.25 120 ASP A CA 1
ATOM 946 C C . ASP A 1 120 ? -5.596 -11.166 3.324 1.00 95.25 120 ASP A C 1
ATOM 948 O O . ASP A 1 120 ? -5.893 -12.295 3.704 1.00 95.25 120 ASP A O 1
ATOM 952 N N . LEU A 1 121 ? -4.322 -10.772 3.207 1.00 94.31 121 LEU A N 1
ATOM 953 C CA . LEU A 1 121 ? -3.16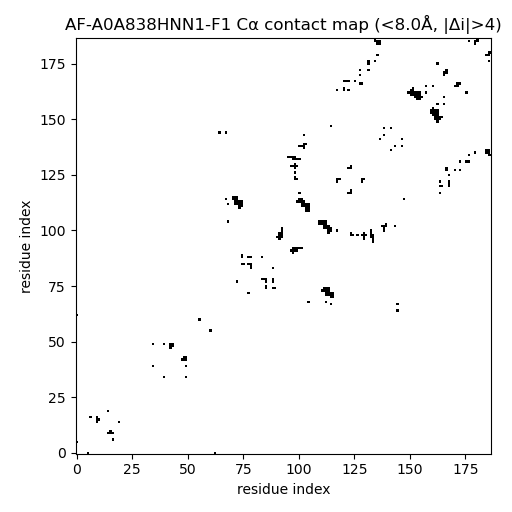5 -11.619 3.524 1.00 94.31 121 LEU A CA 1
ATOM 954 C C . LEU A 1 121 ? -2.783 -11.609 5.015 1.00 94.31 121 LEU A C 1
ATOM 956 O O . LEU A 1 121 ? -1.828 -12.272 5.402 1.00 94.31 121 LEU A O 1
ATOM 960 N N . GLY A 1 122 ? -3.459 -10.824 5.861 1.00 94.25 122 GLY A N 1
ATOM 961 C CA . GLY A 1 122 ? -3.111 -10.705 7.285 1.00 94.25 122 GLY A CA 1
ATOM 962 C C . GLY A 1 122 ? -1.826 -9.915 7.588 1.00 94.25 122 GLY A C 1
ATOM 963 O O . GLY A 1 122 ? -1.437 -9.802 8.747 1.00 94.25 122 GLY A O 1
ATOM 964 N N . LEU A 1 123 ? -1.192 -9.309 6.579 1.00 94.56 123 LEU A N 1
ATOM 965 C CA . LEU A 1 123 ? 0.056 -8.541 6.709 1.00 94.56 123 LEU A CA 1
ATOM 966 C C . LEU A 1 123 ? -0.029 -7.375 7.693 1.00 94.56 123 LEU A C 1
ATOM 968 O O . LEU A 1 123 ? 0.959 -7.033 8.334 1.00 94.56 123 LEU A O 1
ATOM 972 N N . HIS A 1 124 ? -1.195 -6.739 7.793 1.00 94.06 124 HIS A N 1
ATOM 973 C CA . HIS A 1 124 ? -1.396 -5.542 8.603 1.00 94.06 124 HIS A CA 1
ATOM 974 C C . HIS A 1 124 ? -0.882 -5.677 10.042 1.00 94.06 124 HIS A C 1
ATOM 976 O O . HIS A 1 124 ? -0.367 -4.693 10.568 1.00 94.06 124 HIS A O 1
ATOM 982 N N . ASP A 1 125 ? -0.962 -6.858 10.656 1.00 90.88 125 ASP A N 1
ATOM 983 C CA . ASP A 1 125 ? -0.503 -7.098 12.030 1.00 90.88 125 ASP A CA 1
ATOM 984 C C . ASP A 1 125 ? 0.863 -7.803 12.127 1.00 90.88 125 ASP A C 1
ATOM 986 O O . ASP A 1 125 ? 1.374 -7.984 13.233 1.00 90.88 125 ASP A O 1
ATOM 990 N N . ALA A 1 126 ? 1.500 -8.122 10.996 1.00 91.62 126 ALA A N 1
ATOM 991 C CA . ALA A 1 126 ? 2.832 -8.717 10.965 1.00 91.62 126 ALA A CA 1
ATOM 992 C C . ALA A 1 126 ? 3.921 -7.674 11.323 1.00 91.62 126 ALA A C 1
ATOM 994 O O . ALA A 1 126 ? 4.033 -6.628 10.665 1.00 91.62 126 ALA A O 1
ATOM 995 N N . PRO A 1 127 ? 4.766 -7.917 12.344 1.00 92.12 127 PRO A N 1
ATOM 996 C CA . PRO A 1 127 ? 5.892 -7.037 12.672 1.00 92.12 127 PRO A CA 1
ATOM 997 C C . PRO A 1 127 ? 6.855 -6.803 11.498 1.00 92.12 127 PRO A C 1
ATOM 999 O O . PRO A 1 127 ? 7.390 -5.703 11.328 1.00 92.12 127 PRO A O 1
ATOM 1002 N N . GLU A 1 128 ? 7.051 -7.823 10.674 1.00 93.75 128 GLU A N 1
ATOM 1003 C CA . GLU A 1 128 ? 7.942 -7.864 9.520 1.00 93.75 128 GLU A CA 1
ATOM 1004 C C . GLU A 1 128 ? 7.409 -6.984 8.393 1.00 93.75 128 GLU A C 1
ATOM 1006 O O . GLU A 1 128 ? 8.171 -6.242 7.774 1.00 93.75 128 GLU A O 1
ATOM 1011 N N . TRP A 1 129 ? 6.085 -6.950 8.214 1.00 94.88 129 TRP A N 1
ATOM 1012 C CA . TRP A 1 129 ? 5.425 -5.997 7.327 1.00 94.88 129 TRP A CA 1
ATOM 1013 C C . TRP A 1 129 ? 5.713 -4.562 7.745 1.00 94.88 129 TRP A C 1
ATOM 1015 O O . TRP A 1 129 ? 6.141 -3.742 6.934 1.00 94.88 129 TRP A O 1
ATOM 1025 N N . ALA A 1 130 ? 5.570 -4.255 9.034 1.00 94.81 130 ALA A N 1
ATOM 1026 C CA . ALA A 1 130 ? 5.882 -2.926 9.537 1.00 94.81 130 ALA A CA 1
ATOM 1027 C C . ALA A 1 130 ? 7.374 -2.579 9.353 1.00 94.81 130 ALA A C 1
ATOM 1029 O O . ALA A 1 130 ? 7.703 -1.434 9.042 1.00 94.81 130 ALA A O 1
ATOM 1030 N N . ARG A 1 131 ? 8.287 -3.548 9.517 1.00 94.25 131 ARG A N 1
ATOM 1031 C CA . ARG A 1 131 ? 9.726 -3.359 9.254 1.00 94.25 131 ARG A CA 1
ATOM 1032 C C . ARG A 1 131 ? 9.999 -3.070 7.779 1.00 94.25 131 ARG A C 1
ATOM 1034 O O . ARG A 1 131 ? 10.683 -2.088 7.498 1.00 94.25 131 ARG A O 1
ATOM 1041 N N . LEU A 1 132 ? 9.431 -3.860 6.868 1.00 93.94 132 LEU A N 1
ATOM 1042 C CA . LEU A 1 132 ? 9.547 -3.651 5.426 1.00 93.94 132 LEU A CA 1
ATOM 1043 C C . LEU A 1 132 ? 9.017 -2.271 5.038 1.00 93.94 132 LEU A C 1
ATOM 1045 O O . LEU A 1 132 ? 9.708 -1.496 4.379 1.00 93.94 132 LEU A O 1
ATOM 1049 N N . LEU A 1 133 ? 7.816 -1.924 5.509 1.00 94.38 133 LEU A N 1
ATOM 1050 C CA . LEU A 1 133 ? 7.213 -0.636 5.211 1.00 94.38 133 LEU A CA 1
ATOM 1051 C C . LEU A 1 133 ? 8.098 0.516 5.651 1.00 94.38 133 LEU A C 1
ATOM 1053 O O . LEU A 1 133 ? 8.218 1.451 4.880 1.00 94.38 133 LEU A O 1
ATOM 1057 N N . ARG A 1 134 ? 8.741 0.469 6.821 1.00 93.81 134 ARG A N 1
ATOM 1058 C CA . ARG A 1 134 ? 9.640 1.545 7.273 1.00 93.81 134 ARG A CA 1
ATOM 1059 C C . ARG A 1 134 ? 10.891 1.723 6.407 1.00 93.81 134 ARG A C 1
ATOM 1061 O O . ARG A 1 134 ? 11.428 2.826 6.398 1.00 93.81 134 ARG A O 1
ATOM 1068 N N . ALA A 1 135 ? 11.342 0.681 5.712 1.00 91.75 135 ALA A N 1
ATOM 1069 C CA . ALA A 1 135 ? 12.508 0.746 4.829 1.00 91.75 135 ALA A CA 1
ATOM 1070 C C . ALA A 1 135 ? 12.173 1.281 3.427 1.00 91.75 135 ALA A C 1
ATOM 1072 O O . ALA A 1 135 ? 13.012 1.909 2.789 1.00 91.75 135 ALA A O 1
ATOM 1073 N N . LEU A 1 136 ? 10.947 1.046 2.955 1.00 90.69 136 LEU A N 1
ATOM 1074 C CA . LEU A 1 136 ? 10.475 1.525 1.654 1.00 90.69 136 LEU A CA 1
ATOM 1075 C C . LEU A 1 136 ? 10.233 3.052 1.667 1.00 90.69 136 LEU A C 1
ATOM 1077 O O . LEU A 1 136 ? 10.105 3.650 2.740 1.00 90.69 136 LEU A O 1
ATOM 1081 N N . PRO A 1 137 ? 10.106 3.732 0.513 1.00 88.56 137 PRO A N 1
ATOM 1082 C CA . PRO A 1 137 ? 9.585 5.095 0.457 1.00 88.56 137 PRO A CA 1
ATOM 1083 C C . PRO A 1 137 ? 8.111 5.134 0.870 1.00 88.56 137 PRO A C 1
ATOM 1085 O O . PRO A 1 137 ? 7.381 4.145 0.743 1.00 88.56 137 PRO A O 1
ATOM 1088 N N . HIS A 1 138 ? 7.639 6.295 1.328 1.00 89.38 138 HIS A N 1
ATOM 1089 C CA . HIS A 1 138 ? 6.199 6.497 1.454 1.00 89.38 138 HIS A CA 1
ATOM 1090 C C . HIS A 1 138 ? 5.558 6.428 0.066 1.00 89.38 138 HIS A C 1
ATOM 1092 O O . HIS A 1 138 ? 6.077 6.988 -0.896 1.00 89.38 138 HIS A O 1
ATOM 1098 N N . ALA A 1 139 ? 4.403 5.770 -0.034 1.00 87.62 139 ALA A N 1
ATOM 1099 C CA . ALA A 1 139 ? 3.697 5.610 -1.302 1.00 87.62 139 ALA A CA 1
ATOM 1100 C C . ALA A 1 139 ? 3.333 6.957 -1.959 1.00 87.62 139 ALA A C 1
ATOM 1102 O O . ALA A 1 139 ? 3.353 7.049 -3.181 1.00 87.62 139 ALA A O 1
ATOM 1103 N N . ASP A 1 140 ? 3.052 7.993 -1.157 1.00 87.12 140 ASP A N 1
ATOM 1104 C CA . ASP A 1 140 ? 2.811 9.368 -1.626 1.00 87.12 140 ASP A CA 1
ATOM 1105 C C . ASP A 1 140 ? 4.059 10.040 -2.238 1.00 87.12 140 ASP A C 1
ATOM 1107 O O . ASP A 1 140 ? 3.913 10.939 -3.065 1.00 87.12 140 ASP A O 1
ATOM 1111 N N . ASP A 1 141 ? 5.267 9.602 -1.865 1.00 84.88 141 ASP A N 1
ATOM 1112 C CA . ASP A 1 141 ? 6.541 10.127 -2.385 1.00 84.88 141 ASP A CA 1
ATOM 1113 C C . ASP A 1 141 ? 7.014 9.374 -3.643 1.00 84.88 141 ASP A C 1
ATOM 1115 O O . ASP A 1 141 ? 7.988 9.762 -4.289 1.00 84.88 141 ASP A O 1
ATOM 1119 N N . THR A 1 142 ? 6.327 8.286 -4.003 1.00 83.12 142 THR A N 1
ATOM 1120 C CA . THR A 1 142 ? 6.604 7.460 -5.183 1.00 83.12 142 THR A CA 1
ATOM 1121 C C . THR A 1 142 ? 5.332 7.270 -6.019 1.00 83.12 142 THR A C 1
ATOM 1123 O O . THR A 1 142 ? 4.362 8.012 -5.896 1.00 83.12 142 THR A O 1
ATOM 1126 N N . SER A 1 143 ? 5.320 6.288 -6.921 1.00 86.31 143 SER A N 1
ATOM 1127 C CA . SER A 1 143 ? 4.108 5.826 -7.594 1.00 86.31 143 SER A CA 1
ATOM 1128 C C . SER A 1 143 ? 3.443 4.725 -6.759 1.00 86.31 143 SER A C 1
ATOM 1130 O O . SER A 1 143 ? 3.981 3.613 -6.708 1.00 86.31 143 SER A O 1
ATOM 1132 N N . PRO A 1 144 ? 2.250 4.956 -6.168 1.00 90.31 144 PRO A N 1
ATOM 1133 C CA . PRO A 1 144 ? 1.533 3.913 -5.436 1.00 90.31 144 PRO A CA 1
ATOM 1134 C C . PRO A 1 144 ? 1.277 2.664 -6.279 1.00 90.31 144 PRO A C 1
ATOM 1136 O O . PRO A 1 144 ? 1.390 1.545 -5.792 1.00 90.31 144 PRO A O 1
ATOM 1139 N N . ALA A 1 145 ? 0.996 2.853 -7.572 1.00 88.50 145 ALA A N 1
ATOM 1140 C CA . ALA A 1 145 ? 0.778 1.752 -8.498 1.00 88.50 145 ALA A CA 1
ATOM 1141 C C . ALA A 1 145 ? 2.042 0.914 -8.711 1.00 88.50 145 ALA A C 1
ATOM 1143 O O . ALA A 1 145 ? 1.946 -0.306 -8.791 1.00 88.50 145 ALA A O 1
ATOM 1144 N N . ALA A 1 146 ? 3.217 1.545 -8.799 1.00 87.31 146 ALA A N 1
ATOM 1145 C CA . ALA A 1 146 ? 4.476 0.818 -8.930 1.00 87.31 146 ALA A CA 1
ATOM 1146 C C . ALA A 1 146 ? 4.812 0.051 -7.646 1.00 87.31 146 ALA A C 1
ATOM 1148 O O . ALA A 1 146 ? 5.201 -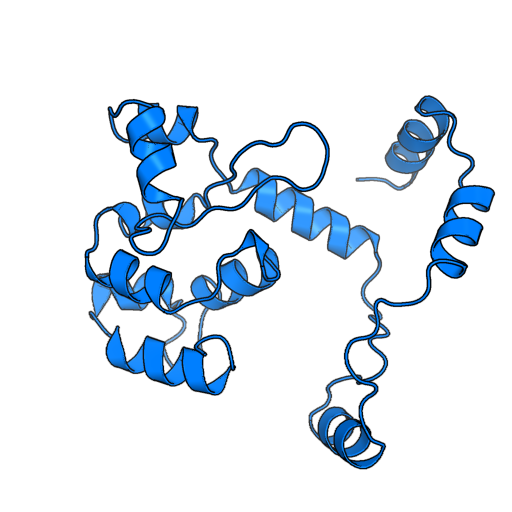1.110 -7.728 1.00 87.31 146 ALA A O 1
ATOM 1149 N N . LEU A 1 147 ? 4.607 0.678 -6.482 1.00 91.31 147 LEU A N 1
ATOM 1150 C CA . LEU A 1 147 ? 4.872 0.064 -5.183 1.00 91.31 147 LEU A CA 1
ATOM 1151 C C . LEU A 1 147 ? 3.957 -1.136 -4.919 1.00 91.31 147 LEU A C 1
ATOM 1153 O O . LEU A 1 147 ? 4.446 -2.211 -4.586 1.00 91.31 147 LEU A O 1
ATOM 1157 N N . VAL A 1 148 ? 2.641 -0.980 -5.112 1.00 93.56 148 VAL A N 1
ATOM 1158 C CA . VAL A 1 148 ? 1.689 -2.092 -4.961 1.00 93.56 148 VAL A CA 1
ATOM 1159 C C . VAL A 1 148 ? 2.030 -3.208 -5.931 1.00 93.56 148 VAL A C 1
ATOM 1161 O O . VAL A 1 148 ? 2.156 -4.346 -5.505 1.00 93.56 148 VAL A O 1
ATOM 1164 N N . ARG A 1 149 ? 2.282 -2.881 -7.202 1.00 91.38 149 ARG A N 1
ATOM 1165 C CA . ARG A 1 149 ? 2.678 -3.874 -8.200 1.00 91.38 149 ARG A CA 1
ATOM 1166 C C . ARG A 1 149 ? 3.938 -4.637 -7.787 1.00 91.38 149 ARG A C 1
ATOM 1168 O O . ARG A 1 149 ? 3.971 -5.852 -7.900 1.00 91.38 149 ARG A O 1
ATOM 1175 N N . TRP A 1 150 ? 4.963 -3.954 -7.283 1.00 91.44 150 TRP A N 1
ATOM 1176 C CA . TRP A 1 150 ? 6.175 -4.624 -6.808 1.00 91.44 150 TRP A CA 1
ATOM 1177 C C . TRP A 1 150 ? 5.892 -5.594 -5.650 1.00 91.44 150 TRP A C 1
ATOM 1179 O O . TRP A 1 150 ? 6.473 -6.677 -5.599 1.00 91.44 150 TRP A O 1
ATOM 1189 N N . LEU A 1 151 ? 4.969 -5.241 -4.756 1.00 94.44 151 LEU A N 1
ATOM 1190 C CA . LEU A 1 151 ? 4.575 -6.087 -3.630 1.00 94.44 151 LEU A CA 1
ATOM 1191 C C . LEU A 1 151 ? 3.727 -7.290 -4.056 1.00 94.44 151 LEU A C 1
ATOM 1193 O O . LEU A 1 151 ? 3.911 -8.375 -3.509 1.00 94.44 151 LEU A O 1
ATOM 1197 N N . THR A 1 152 ? 2.808 -7.101 -5.006 1.00 94.88 152 THR A N 1
ATOM 1198 C CA . THR A 1 152 ? 1.745 -8.069 -5.317 1.00 94.88 152 THR A CA 1
ATOM 1199 C C . THR A 1 152 ? 1.953 -8.853 -6.609 1.00 94.88 152 THR A C 1
ATOM 1201 O O . THR A 1 152 ? 1.265 -9.848 -6.809 1.00 94.88 152 THR A O 1
ATOM 1204 N N . ASP A 1 153 ? 2.850 -8.436 -7.507 1.00 93.81 153 ASP A N 1
ATOM 1205 C CA . ASP A 1 153 ? 3.083 -9.184 -8.745 1.00 93.81 153 ASP A CA 1
ATOM 1206 C C . ASP A 1 153 ? 3.793 -10.517 -8.446 1.00 93.81 153 ASP A C 1
ATOM 1208 O O . ASP A 1 153 ? 4.825 -10.517 -7.762 1.00 93.81 153 ASP A O 1
ATOM 1212 N N . PRO A 1 154 ? 3.307 -11.637 -9.010 1.00 93.25 154 PRO A N 1
ATOM 1213 C CA . PRO A 1 154 ? 3.999 -12.921 -9.014 1.00 93.25 154 PRO A CA 1
ATOM 1214 C C . PRO A 1 154 ? 5.449 -12.817 -9.489 1.00 93.25 154 PRO A C 1
ATOM 1216 O O . PRO A 1 154 ? 5.735 -12.193 -10.513 1.00 93.25 154 PRO A O 1
ATOM 1219 N N . GLN A 1 155 ? 6.367 -13.464 -8.775 1.00 88.94 155 GLN A N 1
ATOM 1220 C CA . GLN A 1 155 ? 7.783 -13.504 -9.123 1.00 88.94 155 GLN A CA 1
ATOM 1221 C C . GLN A 1 155 ? 8.212 -14.922 -9.478 1.00 88.94 155 GLN A C 1
ATOM 1223 O O . GLN A 1 155 ? 8.048 -15.851 -8.692 1.00 88.94 155 GLN A O 1
ATOM 1228 N N . THR A 1 156 ? 8.840 -15.094 -10.642 1.00 89.56 156 THR A N 1
ATOM 1229 C CA . THR A 1 156 ? 9.343 -16.404 -11.086 1.00 89.56 156 THR A CA 1
ATOM 1230 C C . THR A 1 156 ? 10.348 -17.007 -10.102 1.00 89.56 156 THR A C 1
ATOM 1232 O O . THR A 1 156 ? 10.351 -18.213 -9.905 1.00 89.56 156 THR A O 1
ATOM 1235 N N . HIS A 1 157 ? 11.183 -16.175 -9.473 1.00 85.44 157 HIS A N 1
ATOM 1236 C CA . HIS A 1 157 ? 12.182 -16.620 -8.496 1.00 85.44 157 HIS A CA 1
ATOM 1237 C C . HIS A 1 157 ? 11.599 -16.910 -7.101 1.00 85.44 157 HIS A C 1
ATOM 1239 O O . HIS A 1 157 ? 12.320 -17.420 -6.256 1.00 85.44 157 HIS A O 1
ATOM 1245 N N . LEU A 1 158 ? 10.316 -16.598 -6.877 1.00 87.12 158 LEU A N 1
ATOM 1246 C CA . LEU A 1 158 ? 9.560 -16.923 -5.661 1.00 87.12 158 LEU A CA 1
ATOM 1247 C C . LEU A 1 158 ? 8.499 -18.000 -5.950 1.00 87.12 158 LEU A C 1
ATOM 1249 O O . LEU A 1 158 ? 7.420 -18.004 -5.356 1.00 87.12 158 LEU A O 1
ATOM 1253 N N . ASP A 1 159 ? 8.765 -18.873 -6.924 1.00 90.50 159 ASP A N 1
ATOM 1254 C CA . ASP A 1 159 ? 7.856 -19.937 -7.370 1.00 90.50 159 ASP A CA 1
ATOM 1255 C C . ASP A 1 159 ? 6.470 -19.431 -7.810 1.00 90.50 159 ASP A C 1
ATOM 1257 O O . ASP A 1 159 ? 5.445 -20.082 -7.614 1.00 90.50 159 ASP A O 1
ATOM 1261 N N . GLY A 1 160 ? 6.423 -18.237 -8.409 1.00 92.56 160 GLY A N 1
ATOM 1262 C CA . GLY A 1 160 ? 5.183 -17.605 -8.862 1.00 92.56 160 GLY A CA 1
ATOM 1263 C C . GLY A 1 160 ? 4.388 -16.911 -7.754 1.00 92.56 160 GLY A C 1
ATOM 1264 O O . GLY A 1 160 ? 3.289 -16.430 -8.019 1.00 92.56 160 GLY A O 1
ATOM 1265 N N . ARG A 1 161 ? 4.929 -16.816 -6.537 1.00 92.69 161 ARG A N 1
ATOM 1266 C CA . ARG A 1 161 ? 4.332 -16.049 -5.438 1.00 92.69 161 ARG A CA 1
ATOM 1267 C C . ARG A 1 161 ? 4.743 -14.585 -5.507 1.00 92.69 161 ARG A C 1
ATOM 1269 O O . ARG A 1 161 ? 5.762 -14.225 -6.100 1.00 92.69 161 ARG A O 1
ATOM 1276 N N . SER A 1 162 ? 3.935 -13.728 -4.909 1.00 94.62 162 SER A N 1
ATOM 1277 C CA . SER A 1 162 ? 4.258 -12.322 -4.699 1.00 94.62 162 SER A CA 1
ATOM 1278 C C . SER A 1 162 ? 5.145 -12.127 -3.467 1.00 94.62 162 SER A C 1
ATOM 1280 O O . SER A 1 162 ? 5.198 -12.965 -2.566 1.00 94.62 162 SER A O 1
ATOM 1282 N N . ARG A 1 163 ? 5.820 -10.977 -3.390 1.00 93.12 163 ARG A N 1
ATOM 1283 C CA . ARG A 1 163 ? 6.648 -10.611 -2.226 1.00 93.12 163 ARG A CA 1
ATOM 1284 C C . ARG A 1 163 ? 5.809 -10.475 -0.958 1.00 93.12 163 ARG A C 1
ATOM 1286 O O . ARG A 1 163 ? 6.250 -10.851 0.123 1.00 93.12 163 ARG A O 1
ATOM 1293 N N . ALA A 1 164 ? 4.588 -9.961 -1.107 1.00 93.81 164 ALA A N 1
ATOM 1294 C CA . ALA A 1 164 ? 3.607 -9.864 -0.036 1.00 93.81 164 ALA A CA 1
ATOM 1295 C C . ALA A 1 164 ? 3.229 -11.246 0.527 1.00 93.81 164 ALA A C 1
ATOM 1297 O O . ALA A 1 164 ? 3.152 -11.395 1.741 1.00 93.81 164 ALA A O 1
ATOM 1298 N N . GLU A 1 165 ? 3.037 -12.255 -0.327 1.00 92.69 165 GLU A N 1
ATOM 1299 C CA . GLU A 1 165 ? 2.729 -13.625 0.109 1.00 92.69 165 GLU A CA 1
ATOM 1300 C C . GLU A 1 165 ? 3.923 -14.301 0.786 1.00 92.69 165 GLU A C 1
ATOM 1302 O O . GLU A 1 165 ? 3.763 -14.909 1.842 1.00 92.69 165 GLU A O 1
ATOM 1307 N N . VAL A 1 166 ? 5.127 -14.169 0.221 1.00 91.19 166 VAL A N 1
ATOM 1308 C CA . VAL A 1 166 ? 6.341 -14.768 0.804 1.00 91.19 166 VAL A CA 1
ATOM 1309 C C . VAL A 1 166 ? 6.642 -14.190 2.185 1.00 91.19 166 VAL A C 1
ATOM 1311 O O . VAL A 1 166 ? 6.989 -14.943 3.090 1.00 91.19 166 VAL A O 1
ATOM 1314 N N . LEU A 1 167 ? 6.427 -12.887 2.397 1.00 90.44 167 LEU A N 1
ATOM 1315 C CA . LEU A 1 167 ? 6.623 -12.276 3.713 1.00 90.44 167 LEU A CA 1
ATOM 1316 C C . LEU A 1 167 ? 5.710 -12.884 4.794 1.00 90.44 167 LEU A C 1
ATOM 1318 O O . LEU A 1 167 ? 6.103 -12.940 5.952 1.00 90.44 167 LEU A O 1
ATOM 1322 N N . VAL A 1 168 ? 4.509 -13.345 4.429 1.00 86.19 168 VAL A N 1
ATOM 1323 C CA . VAL A 1 168 ? 3.582 -14.007 5.366 1.00 86.19 168 VAL A CA 1
ATOM 1324 C C . VAL A 1 168 ? 3.981 -15.458 5.631 1.00 86.19 168 VAL A C 1
ATOM 1326 O O . VAL A 1 168 ? 3.808 -15.941 6.747 1.00 86.19 168 VAL A O 1
ATOM 1329 N N . ILE A 1 169 ? 4.452 -16.169 4.603 1.00 81.88 169 ILE A N 1
ATOM 1330 C CA . ILE A 1 169 ? 4.628 -17.628 4.647 1.00 81.88 169 ILE A CA 1
ATOM 1331 C C . ILE A 1 169 ? 6.029 -18.019 5.134 1.00 81.88 169 ILE A C 1
ATOM 1333 O O . ILE A 1 169 ? 6.148 -18.911 5.971 1.00 81.88 169 ILE A O 1
ATOM 1337 N N . ASP A 1 170 ? 7.065 -17.355 4.621 1.00 78.75 170 ASP A N 1
ATOM 1338 C CA . ASP A 1 170 ? 8.460 -17.802 4.732 1.00 78.75 170 ASP A CA 1
ATOM 1339 C C . ASP A 1 170 ? 9.353 -16.837 5.543 1.00 78.75 170 ASP A C 1
ATOM 1341 O O . ASP A 1 170 ? 10.520 -17.142 5.771 1.00 78.75 170 ASP A O 1
ATOM 1345 N N . ASP A 1 171 ? 8.825 -15.686 5.992 1.00 78.62 171 ASP A N 1
ATOM 1346 C CA . ASP A 1 171 ? 9.564 -14.653 6.750 1.00 78.62 171 ASP A CA 1
ATOM 1347 C C . ASP A 1 171 ? 10.879 -14.201 6.064 1.00 78.62 171 ASP A C 1
ATOM 1349 O O . ASP A 1 171 ? 11.927 -13.995 6.677 1.00 78.62 171 ASP A O 1
ATOM 1353 N N . GLU A 1 172 ? 10.849 -14.025 4.739 1.00 85.00 172 GLU A N 1
ATOM 1354 C CA . GLU A 1 172 ? 12.038 -13.641 3.958 1.00 85.00 172 GLU A CA 1
ATOM 1355 C C . GLU A 1 172 ? 12.323 -12.127 3.965 1.00 85.00 172 GLU A C 1
ATOM 1357 O O . GLU A 1 172 ? 12.741 -11.540 2.962 1.00 85.00 172 GLU A O 1
ATOM 1362 N N . LEU A 1 173 ? 12.102 -11.452 5.097 1.00 88.88 173 LEU A N 1
ATOM 1363 C CA . LEU A 1 173 ? 12.232 -9.996 5.193 1.00 88.88 173 LEU A CA 1
ATOM 1364 C C . LEU A 1 173 ? 13.605 -9.487 4.724 1.00 88.88 173 LEU A C 1
ATOM 1366 O O . LEU A 1 173 ? 13.677 -8.514 3.973 1.00 88.88 173 LEU A O 1
ATOM 1370 N N . ASP A 1 174 ? 14.694 -10.126 5.151 1.00 89.31 174 ASP A N 1
ATOM 1371 C CA . ASP A 1 174 ? 16.049 -9.663 4.833 1.00 89.31 174 ASP A CA 1
ATOM 1372 C C . ASP A 1 174 ? 16.360 -9.776 3.330 1.00 89.31 174 ASP A C 1
ATOM 1374 O O . ASP A 1 174 ? 16.991 -8.882 2.757 1.00 89.31 174 ASP A O 1
ATOM 1378 N N . ALA A 1 175 ? 15.858 -10.823 2.666 1.00 87.88 175 ALA A N 1
ATOM 1379 C CA . ALA A 1 175 ? 15.991 -10.987 1.220 1.00 87.88 175 ALA A CA 1
ATOM 1380 C C . ALA A 1 175 ? 15.202 -9.906 0.467 1.00 87.88 175 ALA A C 1
ATOM 1382 O O . ALA A 1 175 ? 15.732 -9.275 -0.449 1.00 87.88 175 ALA A O 1
ATOM 1383 N N . LEU A 1 176 ? 13.973 -9.622 0.909 1.00 89.19 176 LEU A N 1
ATOM 1384 C CA . LEU A 1 176 ? 13.132 -8.575 0.326 1.00 89.19 176 LEU A CA 1
ATOM 1385 C C . LEU A 1 176 ? 13.723 -7.173 0.510 1.00 89.19 176 LEU A C 1
ATOM 1387 O O . LEU A 1 176 ? 13.610 -6.337 -0.387 1.00 89.19 176 LEU A O 1
ATOM 1391 N N . LEU A 1 177 ? 14.381 -6.903 1.640 1.00 89.69 177 LEU A N 1
ATOM 1392 C CA . LEU A 1 177 ? 15.085 -5.639 1.871 1.00 89.69 177 LEU A CA 1
ATOM 1393 C C . LEU A 1 177 ? 16.305 -5.488 0.955 1.00 89.69 177 LEU A C 1
ATOM 1395 O O . LEU A 1 177 ? 16.500 -4.421 0.369 1.00 89.69 177 LEU A O 1
ATOM 1399 N N . ALA A 1 178 ? 17.100 -6.549 0.789 1.00 87.00 178 ALA A N 1
ATOM 1400 C CA . ALA A 1 178 ? 18.236 -6.550 -0.134 1.00 87.00 178 ALA A CA 1
ATOM 1401 C C . ALA A 1 178 ? 17.784 -6.356 -1.593 1.00 87.00 178 ALA A C 1
ATOM 1403 O O . ALA A 1 178 ? 18.392 -5.603 -2.363 1.00 87.00 178 ALA A O 1
ATOM 1404 N N . GLU A 1 179 ? 16.673 -6.987 -1.966 1.00 86.44 179 GLU A N 1
ATOM 1405 C CA . GLU A 1 179 ? 16.064 -6.802 -3.274 1.00 86.44 179 GLU A CA 1
ATOM 1406 C C . GLU A 1 179 ? 15.558 -5.362 -3.456 1.00 86.44 179 GLU A C 1
ATOM 1408 O O . GLU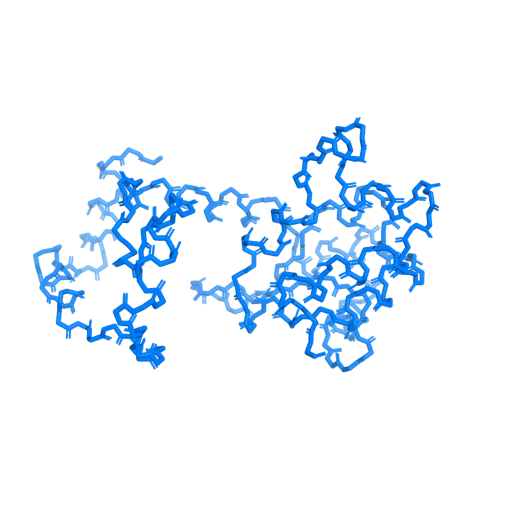 A 1 179 ? 15.895 -4.710 -4.445 1.00 86.44 179 GLU A O 1
ATOM 1413 N N . ALA A 1 180 ? 14.813 -4.819 -2.490 1.00 85.06 180 ALA A N 1
ATOM 1414 C CA . ALA A 1 180 ? 14.306 -3.450 -2.549 1.00 85.06 180 ALA A CA 1
ATOM 1415 C C . ALA A 1 180 ? 15.438 -2.414 -2.692 1.00 85.06 180 ALA A C 1
ATOM 1417 O O . ALA A 1 180 ? 15.301 -1.462 -3.465 1.00 85.06 180 ALA A O 1
ATOM 1418 N N . ALA A 1 181 ? 16.578 -2.628 -2.026 1.00 83.00 181 ALA A N 1
ATOM 1419 C CA . ALA A 1 181 ? 17.781 -1.815 -2.203 1.00 83.00 181 ALA A CA 1
ATOM 1420 C C . ALA A 1 181 ? 18.345 -1.904 -3.632 1.00 83.00 181 ALA A C 1
ATOM 1422 O O . ALA A 1 181 ? 18.702 -0.886 -4.223 1.00 83.00 181 ALA A O 1
ATOM 1423 N N . THR A 1 182 ? 18.351 -3.096 -4.236 1.00 79.75 182 THR A N 1
ATOM 1424 C CA . THR A 1 182 ? 18.792 -3.296 -5.631 1.00 79.75 182 THR A CA 1
ATOM 1425 C C . THR A 1 182 ? 17.934 -2.506 -6.627 1.00 79.75 182 THR A C 1
ATOM 1427 O O . THR A 1 182 ? 18.443 -1.994 -7.623 1.00 79.75 182 THR A O 1
ATOM 1430 N N . PHE A 1 183 ? 16.639 -2.352 -6.339 1.00 72.19 183 PHE A N 1
ATOM 1431 C CA . PHE A 1 183 ? 15.709 -1.546 -7.136 1.00 72.19 183 PHE A CA 1
ATOM 1432 C C . PHE A 1 183 ? 15.706 -0.048 -6.781 1.00 72.19 183 PHE A C 1
ATOM 1434 O O . PHE A 1 183 ? 14.904 0.704 -7.337 1.00 72.19 183 PHE A O 1
ATOM 1441 N N . GLY A 1 184 ? 16.572 0.402 -5.865 1.00 73.94 184 GLY A N 1
ATOM 1442 C CA . GLY A 1 184 ? 16.618 1.795 -5.411 1.00 73.94 184 GLY A CA 1
ATOM 1443 C C . GLY A 1 184 ? 15.364 2.231 -4.645 1.00 73.94 184 GLY A C 1
ATOM 1444 O O . GLY A 1 184 ? 15.045 3.417 -4.601 1.00 73.94 184 GLY A O 1
ATOM 1445 N N . MET A 1 185 ? 14.624 1.276 -4.073 1.00 73.62 185 MET A N 1
ATOM 1446 C CA . MET A 1 185 ? 13.458 1.528 -3.220 1.00 73.62 185 MET A CA 1
ATOM 1447 C C . MET A 1 185 ? 13.812 1.580 -1.735 1.00 73.62 185 MET A C 1
ATOM 1449 O O . MET A 1 185 ? 12.931 1.780 -0.910 1.00 73.62 185 MET A O 1
ATOM 1453 N N . VAL A 1 186 ? 15.076 1.399 -1.377 1.00 65.56 186 VAL A N 1
ATOM 1454 C CA . VAL A 1 186 ? 15.584 1.665 -0.030 1.00 65.56 186 VAL A CA 1
ATOM 1455 C C . VAL A 1 186 ? 16.726 2.671 -0.194 1.00 65.56 186 VAL A C 1
ATOM 1457 O O . VAL A 1 186 ? 17.539 2.473 -1.102 1.00 65.56 186 VAL A O 1
ATOM 1460 N N . PRO A 1 187 ? 16.742 3.773 0.579 1.00 51.78 187 PRO A N 1
ATOM 1461 C CA . PRO A 1 187 ? 17.808 4.773 0.523 1.00 51.78 187 PRO A CA 1
ATOM 1462 C C . PRO A 1 187 ? 19.167 4.241 0.992 1.00 51.78 187 PRO A C 1
ATOM 1464 O O . PRO A 1 187 ? 19.195 3.277 1.792 1.00 51.78 187 PRO A O 1
#

Nearest PDB structures (foldseek):
  2kko-assembly1_B  TM=3.782E-01  e=5.279E-02  Mycobacterium tuberculosis variant bovis
  3f72-assembly1_B  TM=3.854E-01  e=2.119E-01  Staphylococcus aureus
  1u2w-assembly1_B  TM=3.939E-01  e=3.096E-01  Staphylococcus aureus
  2rdp-assembly1_A-2  TM=2.810E-01  e=4.818E-01  Geobacillus stearothermophilus
  9e7f-assembly1_BW  TM=3.600E-01  e=1.324E+00  Pyrobaculum calidifontis JCM 11548